Protein AF-A0A2D6MDV8-F1 (afdb_monomer)

Solvent-accessible surface area (backbone atoms only — not comparable to full-atom values): 19434 Å² total; per-residue (Å²): 140,80,87,76,93,72,83,82,51,53,69,57,52,50,50,51,57,55,53,58,72,61,57,83,44,66,48,80,44,82,42,87,79,93,47,72,44,77,45,72,38,53,73,42,86,41,51,67,72,60,49,53,49,45,47,60,52,35,69,48,93,86,49,66,69,85,74,43,58,71,48,32,34,30,33,32,78,76,48,76,44,80,37,76,89,66,57,70,76,90,80,75,76,64,68,62,60,38,33,35,42,31,35,64,53,65,44,69,83,71,55,74,65,34,48,34,36,30,73,75,55,64,23,34,30,30,33,68,49,64,90,45,75,39,33,34,34,30,35,77,56,75,55,70,62,54,57,51,30,42,35,37,33,74,77,62,69,33,59,36,40,26,13,84,65,78,13,58,38,74,41,59,81,50,31,49,37,59,54,71,66,41,38,29,38,35,31,33,41,38,38,39,39,21,72,44,72,66,64,45,48,60,53,48,65,71,52,54,81,66,47,77,63,51,36,74,44,77,45,81,58,102,59,76,45,72,32,44,34,29,69,77,48,78,48,78,47,78,46,81,48,65,80,91,80,63,74,46,60,46,34,37,37,39,38,35,33,40,31,50,44,62,48,71,61,76,68,46,80,43,62,70,84,70,72,52,81,52,78,60,79,80,78,86,76,91,81,83,91,74,97,82,74,92,72,91,70,87,74,79,50,58,39,52,42,44,52,48,57,87,79,65,56,99,87,56,89,73,46,82,50,81,52,81,63,80,86,126

Sequence (328 aa):
MLGTTFYNESIRKSLVAFGTLFNGITIKRAGSGTTIQSVGVPLAYAPRARFVQILQQSTAANVAEVQGGLPRMSFEWTGLTYDASRKLNTMQKTATTYKTLTFAIAPNLFSTGERITGAISTSTAYIVDQPSTTTIRVRDASGAFTDSETITGSTSNTTGSLASSGADTSDSSKVIYYWQRVPYNMDIALAVACDTTEDGLKIVEQILPYFTPEFTVSINDVQKHDIPIVLTDVSQEDQWEGASENERRLIIWTLNFQLKTYLYGPAKESVVVREAITQLYSKKIFSGLDDTQIAMETANIRTVQVPDPTTADADDSYTVTETQTDNI

pLDDT: mean 75.84, std 16.84, range [38.41, 95.88]

Structure (mmCIF, N/CA/C/O backbone):
data_AF-A0A2D6MDV8-F1
#
_entry.id   AF-A0A2D6MDV8-F1
#
loop_
_atom_site.group_PDB
_atom_site.id
_atom_site.type_symbol
_atom_site.label_atom_id
_atom_site.label_alt_id
_atom_site.label_comp_id
_atom_site.label_asym_id
_atom_site.label_entity_id
_atom_site.label_seq_id
_atom_site.pdbx_PDB_ins_code
_atom_site.Cartn_x
_atom_site.Cartn_y
_atom_site.Cartn_z
_atom_site.occupancy
_atom_site.B_iso_or_equiv
_atom_site.auth_seq_id
_atom_site.auth_comp_id
_atom_site.auth_asym_id
_atom_site.auth_atom_id
_atom_site.pdbx_PDB_model_num
ATOM 1 N N . MET A 1 1 ? 19.651 -17.749 -9.813 1.00 51.81 1 MET A N 1
ATOM 2 C CA . MET A 1 1 ? 18.236 -17.425 -10.138 1.00 51.81 1 MET A CA 1
ATOM 3 C C . MET A 1 1 ? 17.459 -16.985 -8.901 1.00 51.81 1 MET A C 1
ATOM 5 O O . MET A 1 1 ? 16.662 -16.070 -9.010 1.00 51.81 1 MET A O 1
ATOM 9 N N . LEU A 1 2 ? 17.761 -17.543 -7.728 1.00 49.16 2 LEU A N 1
ATOM 10 C CA . LEU A 1 2 ? 17.571 -16.912 -6.418 1.00 49.16 2 LEU A CA 1
ATOM 11 C C . LEU A 1 2 ? 18.983 -16.745 -5.829 1.00 49.16 2 LEU A C 1
ATOM 13 O O . LEU A 1 2 ? 19.793 -17.652 -6.022 1.00 49.16 2 LEU A O 1
ATOM 17 N N . GLY A 1 3 ? 19.336 -15.601 -5.234 1.00 51.84 3 GLY A N 1
ATOM 18 C CA . GLY A 1 3 ? 20.683 -15.433 -4.657 1.00 51.84 3 GLY A CA 1
ATOM 19 C C . GLY A 1 3 ? 21.204 -14.004 -4.504 1.00 51.84 3 GLY A C 1
ATOM 20 O O . GLY A 1 3 ? 22.125 -13.789 -3.729 1.00 51.84 3 GLY A O 1
ATOM 21 N N . THR A 1 4 ? 20.611 -13.018 -5.179 1.00 63.22 4 THR A N 1
ATOM 22 C CA . THR A 1 4 ? 20.881 -11.599 -4.902 1.00 63.22 4 THR A CA 1
ATOM 23 C C . THR A 1 4 ? 19.792 -11.063 -3.984 1.00 63.22 4 THR A C 1
ATOM 25 O O . THR A 1 4 ? 18.606 -11.199 -4.293 1.00 63.22 4 THR A O 1
ATOM 28 N N . THR A 1 5 ? 20.175 -10.475 -2.852 1.00 61.28 5 THR A N 1
ATOM 29 C CA . THR A 1 5 ? 19.240 -9.797 -1.952 1.00 61.28 5 THR A CA 1
ATOM 30 C C . THR A 1 5 ? 18.643 -8.590 -2.673 1.00 61.28 5 THR A C 1
ATOM 32 O O . THR A 1 5 ? 19.358 -7.733 -3.184 1.00 61.28 5 THR A O 1
ATOM 35 N N . PHE A 1 6 ? 17.317 -8.545 -2.758 1.00 65.31 6 PHE A N 1
ATOM 36 C CA . PHE A 1 6 ? 16.583 -7.461 -3.399 1.00 65.31 6 PHE A CA 1
ATOM 37 C C . PHE A 1 6 ? 15.450 -7.027 -2.476 1.00 65.31 6 PHE A C 1
ATOM 39 O O . PHE A 1 6 ? 14.613 -7.847 -2.096 1.00 65.31 6 PHE A O 1
ATOM 46 N N . TYR A 1 7 ? 15.454 -5.755 -2.079 1.00 74.25 7 TYR A N 1
ATOM 47 C CA . TYR A 1 7 ? 14.504 -5.199 -1.121 1.00 74.25 7 TYR A CA 1
ATOM 48 C C . TYR A 1 7 ? 14.101 -3.787 -1.546 1.00 74.25 7 TYR A C 1
ATOM 50 O O . TYR A 1 7 ? 14.792 -2.818 -1.256 1.00 74.25 7 TYR A O 1
ATOM 58 N N . ASN A 1 8 ? 12.964 -3.681 -2.234 1.00 74.56 8 ASN A N 1
ATOM 59 C CA . ASN A 1 8 ? 12.395 -2.397 -2.671 1.00 74.56 8 ASN A CA 1
ATOM 60 C C . ASN A 1 8 ? 11.379 -1.815 -1.688 1.00 74.56 8 ASN A C 1
ATOM 62 O O . ASN A 1 8 ? 10.750 -0.796 -1.970 1.00 74.56 8 ASN A O 1
ATOM 66 N N . GLU A 1 9 ? 11.165 -2.490 -0.558 1.00 83.56 9 GLU A N 1
ATOM 67 C CA . GLU A 1 9 ? 10.178 -2.091 0.443 1.00 83.56 9 GLU A CA 1
ATOM 68 C C . GLU A 1 9 ? 8.734 -2.012 -0.081 1.00 83.56 9 GLU A C 1
ATOM 70 O O . GLU A 1 9 ? 7.885 -1.470 0.612 1.00 83.56 9 GLU A O 1
ATOM 75 N N . SER A 1 10 ? 8.400 -2.584 -1.244 1.00 83.38 10 SER A N 1
ATOM 76 C CA . SER A 1 10 ? 7.070 -2.453 -1.873 1.00 83.38 10 SER A CA 1
ATOM 77 C C . SER A 1 10 ? 5.918 -2.845 -0.931 1.00 83.38 10 SER A C 1
ATOM 79 O O . SER A 1 10 ? 4.923 -2.126 -0.815 1.00 83.38 10 SER A O 1
ATOM 81 N N . ILE A 1 11 ? 6.088 -3.940 -0.176 1.00 87.25 11 ILE A N 1
ATOM 82 C CA . ILE A 1 11 ? 5.135 -4.383 0.859 1.00 87.25 11 ILE A CA 1
ATOM 83 C C . ILE A 1 11 ? 5.053 -3.360 1.998 1.00 87.25 11 ILE A C 1
ATOM 85 O O . ILE A 1 11 ? 3.965 -2.938 2.376 1.00 87.25 11 ILE A O 1
ATOM 89 N N . ARG A 1 12 ? 6.202 -2.911 2.516 1.00 88.62 12 ARG A N 1
ATOM 90 C CA . ARG A 1 12 ? 6.272 -1.917 3.598 1.00 88.62 12 ARG A CA 1
ATOM 91 C C . ARG A 1 12 ? 5.613 -0.601 3.183 1.00 88.62 12 ARG A C 1
ATOM 93 O O . ARG A 1 12 ? 4.830 -0.060 3.952 1.00 88.62 12 ARG A O 1
ATOM 100 N N . LYS A 1 13 ? 5.887 -0.106 1.975 1.00 89.69 13 LYS A N 1
ATOM 101 C CA . LYS A 1 13 ? 5.282 1.112 1.421 1.00 89.69 13 LYS A CA 1
ATOM 102 C C . LYS A 1 13 ? 3.766 0.969 1.296 1.00 89.69 13 LYS A C 1
ATOM 104 O O . LYS A 1 13 ? 3.055 1.888 1.685 1.00 89.69 13 LYS A O 1
ATOM 109 N N . SER A 1 14 ? 3.278 -0.190 0.843 1.00 89.88 14 SER A N 1
ATOM 110 C CA . SER A 1 14 ? 1.837 -0.493 0.784 1.00 89.88 14 SER A CA 1
ATOM 111 C C . SER A 1 14 ? 1.185 -0.456 2.172 1.00 89.88 14 SER A C 1
ATOM 113 O O . SER A 1 14 ? 0.142 0.167 2.341 1.00 89.88 14 SER A O 1
ATOM 115 N N . LEU A 1 15 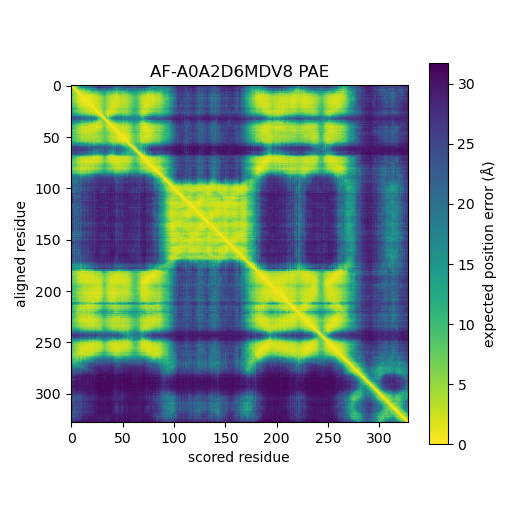? 1.834 -1.040 3.187 1.00 90.56 15 LEU A N 1
ATOM 116 C CA . LEU A 1 15 ? 1.355 -1.018 4.575 1.00 90.56 15 LEU A CA 1
ATOM 117 C C . LEU A 1 15 ? 1.359 0.386 5.186 1.00 90.56 15 LEU A C 1
ATOM 119 O O . LEU A 1 15 ? 0.419 0.756 5.884 1.00 90.56 15 LEU A O 1
ATOM 123 N N . VAL A 1 16 ? 2.403 1.176 4.927 1.00 90.69 16 VAL A N 1
ATOM 124 C CA . VAL A 1 16 ? 2.484 2.564 5.403 1.00 90.69 16 VAL A CA 1
ATOM 125 C C . VAL A 1 16 ? 1.397 3.410 4.747 1.00 90.69 16 VAL A C 1
ATOM 127 O O . VAL A 1 16 ? 0.689 4.121 5.453 1.00 90.69 16 VAL A O 1
ATOM 130 N N . ALA A 1 17 ? 1.213 3.291 3.429 1.00 90.19 17 ALA A N 1
ATOM 131 C CA . ALA A 1 17 ? 0.154 3.994 2.714 1.00 90.19 17 ALA A CA 1
ATOM 132 C C . ALA A 1 17 ? -1.233 3.629 3.261 1.00 90.19 17 ALA A C 1
ATOM 134 O O . ALA A 1 17 ? -2.017 4.525 3.559 1.00 90.19 17 ALA A O 1
ATOM 135 N N . PHE A 1 18 ? -1.503 2.340 3.496 1.00 92.50 18 PHE A N 1
ATOM 136 C CA . PHE A 1 18 ? -2.732 1.900 4.158 1.00 92.50 18 PHE A CA 1
ATOM 137 C C . PHE A 1 18 ? -2.897 2.545 5.540 1.00 92.50 18 PHE A C 1
ATOM 139 O O . PHE A 1 18 ? -3.921 3.164 5.810 1.00 92.50 18 PHE 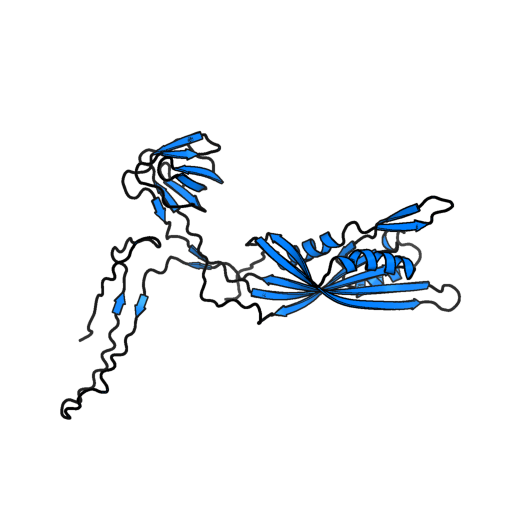A O 1
ATOM 146 N N . GLY A 1 19 ? -1.874 2.475 6.397 1.00 90.88 19 GLY A N 1
ATOM 147 C CA . GLY A 1 19 ? -1.925 3.044 7.744 1.00 90.88 19 GLY A CA 1
ATOM 148 C C . GLY A 1 19 ? -2.179 4.555 7.757 1.00 90.88 19 GLY A C 1
ATOM 149 O O . GLY A 1 19 ? -2.905 5.048 8.617 1.00 90.88 19 GLY A O 1
ATOM 150 N N . THR A 1 20 ? -1.647 5.300 6.782 1.00 90.50 20 THR A N 1
ATOM 151 C CA . THR A 1 20 ? -1.901 6.746 6.684 1.00 90.50 20 THR A CA 1
ATOM 152 C C . THR A 1 20 ? -3.361 7.099 6.403 1.00 90.50 20 THR A C 1
ATOM 154 O O . THR A 1 20 ? -3.781 8.178 6.806 1.00 90.50 20 THR A O 1
ATOM 157 N N . LEU A 1 21 ? -4.146 6.202 5.790 1.00 90.56 21 LEU A N 1
ATOM 158 C CA . LEU A 1 21 ? -5.570 6.443 5.516 1.00 90.56 21 LEU A CA 1
ATOM 159 C C . LEU A 1 21 ? -6.425 6.477 6.782 1.00 90.56 21 LEU A C 1
ATOM 161 O O . LEU A 1 21 ? -7.413 7.200 6.836 1.00 90.56 21 LEU A O 1
ATOM 165 N N . PHE A 1 22 ? -6.041 5.706 7.797 1.00 90.75 22 PHE A N 1
ATOM 166 C CA . PHE A 1 22 ? -6.781 5.596 9.057 1.00 90.75 22 PHE A CA 1
ATOM 167 C C . PHE A 1 22 ? -6.178 6.466 10.162 1.00 90.75 22 PHE A C 1
ATOM 169 O O . PHE A 1 22 ? -6.608 6.407 11.315 1.00 90.75 22 PHE A O 1
ATOM 176 N N . ASN A 1 23 ? -5.168 7.274 9.834 1.00 88.69 23 ASN A N 1
ATOM 177 C CA . ASN A 1 23 ? -4.595 8.214 10.779 1.00 88.69 23 ASN A CA 1
ATOM 178 C C . ASN A 1 23 ? -5.490 9.457 10.909 1.00 88.69 23 ASN A C 1
ATOM 180 O O . ASN A 1 23 ? -5.996 9.979 9.921 1.00 88.69 23 ASN A O 1
ATOM 184 N N . GLY A 1 24 ? -5.652 9.958 12.134 1.00 87.12 24 GLY A N 1
ATOM 185 C CA . GLY A 1 24 ? -6.429 11.170 12.405 1.00 87.12 24 GLY A CA 1
ATOM 186 C C . GLY A 1 24 ? -7.935 10.958 12.589 1.00 87.12 24 GLY A C 1
ATOM 187 O O . GLY A 1 24 ? -8.672 11.941 12.649 1.00 87.12 24 GLY A O 1
ATOM 188 N N . ILE A 1 25 ? -8.405 9.713 12.728 1.00 89.69 25 ILE A N 1
ATOM 189 C CA . ILE A 1 25 ? -9.796 9.443 13.114 1.00 89.69 25 ILE A CA 1
ATOM 190 C C . ILE A 1 25 ? -10.028 9.934 14.548 1.00 89.69 25 ILE A C 1
ATOM 192 O O . ILE A 1 25 ? -9.247 9.653 15.462 1.00 89.69 25 ILE A O 1
ATOM 196 N N . THR A 1 26 ? -11.118 10.674 14.748 1.00 91.38 26 THR A N 1
ATOM 197 C CA . THR A 1 26 ? -11.519 11.195 16.060 1.00 91.38 26 THR A CA 1
ATOM 198 C C . THR A 1 26 ? -12.978 10.857 16.338 1.00 91.38 26 THR A C 1
ATOM 200 O O . THR A 1 26 ? -13.814 10.838 15.434 1.00 91.38 26 THR A O 1
ATOM 203 N N . ILE A 1 27 ? -13.298 10.592 17.602 1.00 89.62 27 ILE A N 1
ATOM 204 C CA . ILE A 1 27 ? -14.672 10.415 18.068 1.00 89.62 27 ILE A CA 1
ATOM 205 C C . ILE A 1 27 ? -15.072 11.577 18.967 1.00 89.62 27 ILE A C 1
ATOM 207 O O . ILE A 1 27 ? -14.262 12.120 19.719 1.00 89.62 27 ILE A O 1
ATOM 211 N N . LYS A 1 28 ? -16.348 11.949 18.909 1.00 87.81 28 LYS A N 1
ATOM 212 C CA . LYS A 1 28 ? -16.933 12.959 19.789 1.00 87.81 28 LYS A CA 1
ATOM 213 C C . LYS A 1 28 ? -17.728 12.266 20.892 1.00 87.81 28 LYS A C 1
ATOM 215 O O . LYS A 1 28 ? -18.644 11.489 20.604 1.00 87.81 28 LYS A O 1
ATOM 220 N N . ARG A 1 29 ? -17.389 12.569 22.144 1.00 82.38 29 ARG A N 1
ATOM 221 C CA . ARG A 1 29 ? -18.132 12.153 23.339 1.00 82.38 29 ARG A CA 1
ATOM 222 C C . ARG A 1 29 ? -18.759 13.380 23.999 1.00 82.38 29 ARG A C 1
ATOM 224 O O . ARG A 1 29 ? -18.153 14.454 24.025 1.00 82.38 29 ARG A O 1
ATOM 231 N N . ALA A 1 30 ? -19.976 13.227 24.512 1.00 79.75 30 ALA A N 1
ATOM 232 C CA . ALA A 1 30 ? -20.581 14.250 25.355 1.00 79.75 30 ALA A CA 1
ATOM 233 C C . ALA A 1 30 ? -19.797 14.313 26.675 1.00 79.75 30 ALA A C 1
ATOM 235 O O . ALA A 1 30 ? -19.654 13.301 27.360 1.00 79.75 30 ALA A O 1
ATOM 236 N N . GLY A 1 31 ? -19.228 15.476 26.989 1.00 73.88 31 GLY A N 1
ATOM 237 C CA . GLY A 1 31 ? -18.576 15.731 28.269 1.00 73.88 31 GLY A CA 1
ATOM 238 C C . GLY A 1 31 ? -19.597 16.038 29.365 1.00 73.88 31 GLY A C 1
ATOM 239 O O . GLY A 1 31 ? -20.807 15.943 29.158 1.00 73.88 31 GLY A O 1
ATOM 240 N N . SER A 1 32 ? -19.123 16.451 30.543 1.00 66.12 32 SER A N 1
ATOM 241 C CA . SER A 1 32 ? -20.039 16.985 31.554 1.00 66.12 32 SER A CA 1
ATOM 242 C C . SER A 1 32 ? -20.557 18.364 31.094 1.00 66.12 32 SER A C 1
ATOM 244 O O . SER A 1 32 ? -19.782 19.260 30.753 1.00 66.12 32 SER A O 1
ATOM 246 N N . GLY A 1 33 ? -21.883 18.519 31.007 1.00 70.44 33 GLY A N 1
ATOM 247 C CA . GLY A 1 33 ? -22.537 19.737 30.505 1.00 70.44 33 GLY A CA 1
ATOM 248 C C . GLY A 1 33 ? -22.650 19.811 28.972 1.00 70.44 33 GLY A C 1
ATOM 249 O O . GLY A 1 33 ? -22.950 18.819 28.317 1.00 70.44 33 GLY A O 1
ATOM 250 N N . THR A 1 34 ? -22.444 21.001 28.391 1.00 64.75 34 THR A N 1
ATOM 251 C CA . THR A 1 34 ? -22.595 21.283 26.940 1.00 64.75 34 THR A CA 1
ATOM 252 C C . THR A 1 34 ? -21.303 21.073 26.132 1.00 64.75 34 THR A C 1
ATOM 254 O O . THR A 1 34 ? -21.257 21.348 24.933 1.00 64.75 34 THR A O 1
ATOM 257 N N . THR A 1 35 ? -20.218 20.635 26.772 1.00 69.94 35 THR A N 1
ATOM 258 C CA . THR A 1 35 ? -18.905 20.505 26.128 1.00 69.94 35 THR A CA 1
ATOM 259 C C . THR A 1 35 ? -18.802 19.176 25.386 1.00 69.94 35 THR A C 1
ATOM 261 O O . THR A 1 35 ? -19.021 18.114 25.963 1.00 69.94 35 THR A O 1
ATOM 264 N N . ILE A 1 36 ? -18.425 19.220 24.109 1.00 79.25 36 ILE A N 1
ATOM 265 C CA . ILE A 1 36 ? -18.138 18.027 23.304 1.00 79.25 36 ILE A CA 1
ATOM 266 C C . ILE A 1 36 ? -16.633 17.761 23.370 1.00 79.25 36 ILE A C 1
ATOM 268 O O . ILE A 1 36 ? -15.839 18.592 22.929 1.00 79.25 36 ILE A O 1
ATOM 272 N N . GLN A 1 37 ? -16.237 16.608 23.905 1.00 81.31 37 GLN A N 1
ATOM 273 C CA . GLN A 1 37 ? -14.842 16.181 23.942 1.00 81.31 37 GLN A CA 1
ATOM 274 C C . GLN A 1 37 ? -14.508 15.401 22.667 1.00 81.31 37 GLN A C 1
ATOM 276 O O . GLN A 1 37 ? -15.213 14.458 22.308 1.00 81.31 37 GLN A O 1
ATOM 281 N N . SER A 1 38 ? -13.422 15.785 21.993 1.00 85.25 38 SER A N 1
ATOM 282 C CA . SER A 1 38 ? -12.867 15.030 20.867 1.00 85.25 38 SER A CA 1
ATOM 283 C C . SER A 1 38 ? -11.767 14.098 21.370 1.00 85.25 38 SER A C 1
ATOM 285 O O . SER A 1 38 ? -10.825 14.552 22.021 1.00 85.25 38 SER A O 1
ATOM 287 N N . VAL A 1 39 ? -11.891 12.803 21.093 1.00 86.06 39 VAL A N 1
ATOM 288 C CA . VAL A 1 39 ? -10.918 11.768 21.459 1.00 86.06 39 VAL A CA 1
ATOM 289 C C . VAL A 1 39 ? -10.317 11.209 20.175 1.00 86.06 39 VAL A C 1
ATOM 291 O O . VAL A 1 39 ? -11.041 10.728 19.306 1.00 86.06 39 VAL A O 1
ATOM 294 N N . GLY A 1 40 ? -8.994 11.292 20.038 1.00 89.31 40 GLY A N 1
ATOM 295 C CA . GLY A 1 40 ? -8.280 10.686 18.915 1.00 89.31 40 GLY A CA 1
ATOM 296 C C . GLY A 1 40 ? -8.199 9.174 19.067 1.00 89.31 40 GLY A C 1
ATOM 297 O O . GLY A 1 40 ? -7.955 8.678 20.165 1.00 89.31 40 GLY A O 1
ATOM 298 N N . VAL A 1 41 ? -8.388 8.453 17.965 1.00 91.44 41 VAL A N 1
ATOM 299 C CA . VAL A 1 41 ? -8.281 6.996 17.928 1.00 91.44 41 VAL A CA 1
ATOM 300 C C . VAL A 1 41 ? -6.867 6.626 17.462 1.00 91.44 41 VAL A C 1
ATOM 302 O O . VAL A 1 41 ? -6.555 6.789 16.281 1.00 91.44 41 VAL A O 1
ATOM 305 N N . PRO A 1 42 ? -5.971 6.162 18.352 1.00 90.56 42 PRO A N 1
ATOM 306 C CA . PRO A 1 42 ? -4.620 5.783 17.966 1.00 90.56 42 PRO A CA 1
ATOM 307 C C . PRO A 1 42 ? -4.628 4.537 17.076 1.00 90.56 42 PRO A C 1
ATOM 309 O O . PRO A 1 42 ? -5.422 3.619 17.286 1.00 90.56 42 PRO A O 1
ATOM 312 N N . LEU A 1 43 ? -3.698 4.495 16.120 1.00 90.69 43 LEU A N 1
ATOM 313 C CA . LEU A 1 43 ? -3.497 3.389 15.186 1.00 90.69 43 LEU A CA 1
ATOM 314 C C . LEU A 1 43 ? -2.121 2.751 15.411 1.00 90.69 43 LEU A C 1
ATOM 316 O O . LEU A 1 43 ? -1.114 3.456 1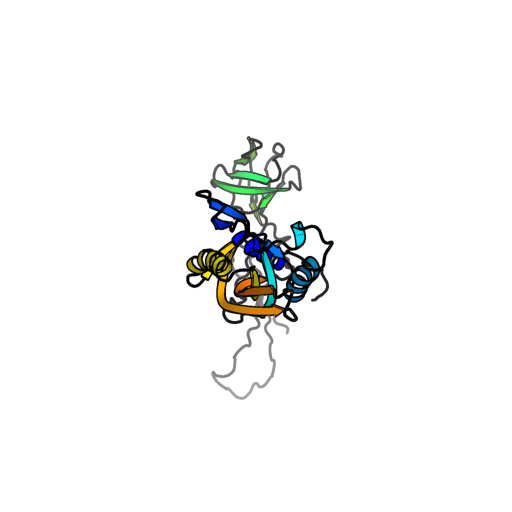5.482 1.00 90.69 43 LEU A O 1
ATOM 320 N N . ALA A 1 44 ? -2.066 1.421 15.479 1.00 89.62 44 ALA A N 1
ATOM 321 C CA . ALA A 1 44 ? -0.818 0.667 15.574 1.00 89.62 44 ALA A CA 1
ATOM 322 C C . ALA A 1 44 ? -0.739 -0.454 14.529 1.00 89.62 44 ALA A C 1
ATOM 324 O O . ALA A 1 44 ? -1.741 -1.075 14.188 1.00 89.62 44 ALA A O 1
ATOM 325 N N . TYR A 1 45 ? 0.469 -0.766 14.066 1.00 92.69 45 TYR A N 1
ATOM 326 C CA . TYR A 1 45 ? 0.715 -1.995 13.313 1.00 92.69 45 TYR A CA 1
ATOM 327 C C . TYR A 1 45 ? 1.050 -3.120 14.295 1.00 92.69 45 TYR A C 1
ATOM 329 O O . TYR A 1 45 ? 2.133 -3.127 14.888 1.00 92.69 45 TYR A O 1
ATOM 337 N N . ALA A 1 46 ? 0.112 -4.036 14.517 1.00 89.81 46 ALA A N 1
ATOM 338 C CA . ALA A 1 46 ? 0.278 -5.145 15.449 1.00 89.81 46 ALA A CA 1
ATOM 339 C C . ALA A 1 46 ? -0.665 -6.298 15.084 1.00 89.81 46 ALA A C 1
ATOM 341 O O . ALA A 1 46 ? -1.802 -6.030 14.699 1.00 89.81 46 ALA A O 1
ATOM 342 N N . PRO A 1 47 ? -0.239 -7.561 15.268 1.00 90.25 47 PRO A N 1
ATOM 343 C CA . PRO A 1 47 ? -1.129 -8.694 15.068 1.00 90.25 47 PRO A CA 1
ATOM 344 C C . PRO A 1 47 ? -2.338 -8.655 15.997 1.00 90.25 47 PRO A C 1
ATOM 346 O O . PRO A 1 47 ? -2.178 -8.302 17.172 1.00 90.25 47 PRO A O 1
ATOM 349 N N . ARG A 1 48 ? -3.515 -9.096 15.532 1.00 87.12 48 ARG A N 1
ATOM 350 C CA . ARG A 1 48 ? -4.762 -9.077 16.319 1.00 87.12 48 ARG A CA 1
ATOM 351 C C . ARG A 1 48 ? -4.596 -9.776 17.664 1.00 87.12 48 ARG A C 1
ATOM 353 O O . ARG A 1 48 ? -4.975 -9.226 18.691 1.00 87.12 48 ARG A O 1
ATOM 360 N N . ALA A 1 49 ? -3.986 -10.961 17.684 1.00 87.44 49 ALA A N 1
ATOM 361 C CA . ALA A 1 49 ? -3.792 -11.724 18.919 1.00 87.44 49 ALA A CA 1
ATOM 362 C C . ALA A 1 49 ? -2.960 -10.947 19.956 1.00 87.44 49 ALA A C 1
ATOM 364 O O . ALA A 1 49 ? -3.315 -10.882 21.131 1.00 87.44 49 ALA A O 1
ATOM 365 N N . ARG A 1 50 ? -1.884 -10.290 19.505 1.00 86.62 50 ARG A N 1
ATOM 366 C CA . ARG A 1 50 ? -1.047 -9.446 20.366 1.00 86.62 50 ARG A CA 1
ATOM 367 C C . ARG A 1 50 ? -1.792 -8.188 20.805 1.00 86.62 50 ARG A C 1
ATOM 369 O O . ARG A 1 50 ? -1.630 -7.751 21.938 1.00 86.62 50 ARG A O 1
ATOM 376 N N . PHE A 1 51 ? -2.587 -7.602 19.917 1.00 85.31 51 PHE A N 1
ATOM 377 C CA . PHE A 1 51 ? -3.403 -6.433 20.214 1.00 85.31 51 PHE A CA 1
ATOM 378 C C . PHE A 1 51 ? -4.419 -6.719 21.327 1.00 85.31 51 PHE A C 1
ATOM 380 O O . PHE A 1 51 ? -4.444 -5.992 22.316 1.00 85.31 51 PHE A O 1
ATOM 387 N N . VAL A 1 52 ? -5.170 -7.819 21.223 1.00 83.81 52 VAL A N 1
ATOM 388 C CA . VAL A 1 52 ? -6.130 -8.253 22.253 1.00 83.81 52 VAL A CA 1
ATOM 389 C C . VAL A 1 52 ? -5.426 -8.556 23.573 1.00 83.81 52 VAL A C 1
ATOM 391 O O . VAL A 1 52 ? -5.869 -8.090 24.619 1.00 83.81 52 VAL A O 1
ATOM 394 N N . GLN A 1 53 ? -4.279 -9.239 23.533 1.00 83.12 53 GLN A N 1
ATOM 395 C CA . GLN A 1 53 ? -3.498 -9.519 24.738 1.00 83.12 53 GLN A CA 1
ATOM 396 C C . GLN A 1 53 ? -3.035 -8.237 25.448 1.00 83.12 53 GLN A C 1
ATOM 398 O O . GLN A 1 53 ? -3.065 -8.172 26.674 1.00 83.12 53 GLN A O 1
ATOM 403 N N . ILE A 1 54 ? -2.624 -7.204 24.701 1.00 79.44 54 ILE A N 1
ATOM 404 C CA . ILE A 1 54 ? -2.244 -5.906 25.282 1.00 79.44 54 ILE A CA 1
ATOM 405 C C . ILE A 1 54 ? -3.451 -5.247 25.959 1.00 79.44 54 ILE A C 1
ATOM 407 O O . ILE A 1 54 ? -3.302 -4.711 27.056 1.00 79.44 54 ILE A O 1
ATOM 411 N N . LEU A 1 55 ? -4.637 -5.308 25.348 1.00 79.19 55 LEU A N 1
ATOM 412 C CA . LEU A 1 55 ? -5.866 -4.763 25.935 1.00 79.19 55 LEU A CA 1
ATOM 413 C C . LEU A 1 55 ? -6.235 -5.496 27.234 1.00 79.19 55 LEU A C 1
ATOM 415 O O . LEU A 1 55 ? -6.438 -4.856 28.267 1.00 79.19 55 LEU A O 1
ATOM 419 N N . GLN A 1 56 ? -6.191 -6.828 27.222 1.00 75.81 56 GLN A N 1
ATOM 420 C CA . GLN A 1 56 ? -6.418 -7.663 28.406 1.00 75.81 56 GLN A CA 1
ATOM 421 C C . GLN A 1 56 ? -5.392 -7.385 29.517 1.00 75.81 56 GLN A C 1
ATOM 423 O O . GLN A 1 56 ? -5.757 -7.174 30.671 1.00 75.81 56 GLN A O 1
ATOM 428 N N . GLN A 1 57 ? -4.100 -7.296 29.183 1.00 71.25 57 GLN A N 1
ATOM 429 C CA . GLN A 1 57 ? -3.039 -7.069 30.168 1.00 71.25 57 GLN A CA 1
ATOM 430 C C . GLN A 1 57 ? -3.048 -5.646 30.738 1.00 71.25 57 GLN A C 1
ATOM 432 O O . GLN A 1 57 ? -2.781 -5.465 31.923 1.00 71.25 57 GLN A O 1
ATOM 437 N N . SER A 1 58 ? -3.379 -4.634 29.930 1.00 61.41 58 SER A N 1
ATOM 438 C CA . SER A 1 58 ? -3.502 -3.243 30.397 1.00 61.41 58 SER A CA 1
ATOM 439 C C . SER A 1 58 ? -4.638 -3.040 31.404 1.00 61.41 58 SER A C 1
ATOM 441 O O . SER A 1 58 ? -4.648 -2.060 32.145 1.00 61.41 58 SER A O 1
ATOM 443 N N . THR A 1 59 ? -5.562 -3.998 31.465 1.00 57.19 59 THR A N 1
ATOM 444 C CA . THR A 1 59 ? -6.675 -4.023 32.414 1.00 57.19 59 THR A CA 1
ATOM 445 C C . THR A 1 59 ? -6.244 -4.569 33.786 1.00 57.19 59 THR A C 1
ATOM 447 O O . THR A 1 59 ? -6.899 -4.297 34.793 1.00 57.19 59 THR A O 1
ATOM 450 N N . ALA A 1 60 ? -5.109 -5.278 33.867 1.00 57.25 60 ALA A N 1
ATOM 451 C CA . ALA A 1 60 ? -4.527 -5.747 35.120 1.00 57.25 60 ALA A CA 1
ATOM 452 C C . ALA A 1 60 ? -3.686 -4.630 35.768 1.00 57.25 60 ALA A C 1
ATOM 454 O O . ALA A 1 60 ? -2.691 -4.165 35.215 1.00 57.25 60 ALA A O 1
ATOM 455 N N . ALA A 1 61 ? -4.120 -4.183 36.948 1.00 55.44 61 ALA A N 1
ATOM 456 C CA . ALA A 1 61 ? -3.574 -3.063 37.713 1.00 55.44 61 ALA A CA 1
ATOM 457 C C . ALA A 1 61 ? -2.026 -2.961 37.697 1.00 55.44 61 ALA A C 1
ATOM 459 O O . ALA A 1 61 ? -1.359 -3.815 38.280 1.00 55.44 61 ALA A O 1
ATOM 460 N N . ASN A 1 62 ? -1.499 -1.879 37.088 1.00 53.06 62 ASN A N 1
ATOM 461 C CA . ASN A 1 62 ? -0.112 -1.334 37.089 1.00 53.06 62 ASN A CA 1
ATOM 462 C C . ASN A 1 62 ? 0.568 -1.109 35.722 1.00 53.06 62 ASN A C 1
ATOM 464 O O . ASN A 1 62 ? 1.762 -0.809 35.681 1.00 53.06 62 ASN A O 1
ATOM 468 N N . VAL A 1 63 ? -0.147 -1.154 34.598 1.00 50.38 63 VAL A N 1
ATOM 469 C CA . VAL A 1 63 ? 0.395 -0.642 33.325 1.00 50.38 63 VAL A CA 1
ATOM 470 C C . VAL A 1 63 ? -0.131 0.775 33.101 1.00 50.38 63 VAL A C 1
ATOM 472 O O . VAL A 1 63 ? -1.324 1.012 33.251 1.00 50.38 63 VAL A O 1
ATOM 475 N N . ALA A 1 64 ? 0.757 1.727 32.791 1.00 51.06 64 ALA A N 1
ATOM 476 C CA . ALA A 1 64 ? 0.409 3.131 32.562 1.00 51.06 64 ALA A CA 1
ATOM 477 C C . ALA A 1 64 ? -0.844 3.264 31.668 1.00 51.06 64 ALA A C 1
ATOM 479 O O . ALA A 1 64 ? -0.863 2.699 30.571 1.00 51.06 64 ALA A O 1
ATOM 480 N N . GLU A 1 65 ? -1.848 4.036 32.115 1.00 52.62 65 GLU A N 1
ATOM 481 C CA . GLU A 1 65 ? -3.165 4.251 31.463 1.00 52.62 65 GLU A CA 1
ATOM 482 C C . GLU A 1 65 ? -3.081 4.546 29.951 1.00 52.62 65 GLU A C 1
ATOM 484 O O . GLU A 1 65 ? -4.012 4.288 29.192 1.00 52.62 65 GLU A O 1
ATOM 489 N N . VAL A 1 66 ? -1.929 5.026 29.480 1.00 53.47 66 VAL A N 1
ATOM 490 C CA . VAL A 1 66 ? -1.629 5.334 28.076 1.00 53.47 66 VAL A CA 1
ATOM 491 C C . VAL A 1 66 ? -1.661 4.094 27.158 1.00 53.47 66 VAL A C 1
ATOM 493 O O . VAL A 1 66 ? -1.952 4.218 25.966 1.00 53.47 66 VAL A O 1
ATOM 496 N N . GLN A 1 67 ? -1.378 2.883 27.661 1.00 47.69 67 GLN A N 1
ATOM 497 C CA . GLN A 1 67 ? -1.326 1.671 26.823 1.00 47.69 67 GLN A CA 1
ATOM 498 C C . GLN A 1 67 ? -2.665 0.928 26.685 1.00 47.69 67 GLN A C 1
ATOM 500 O O . GLN A 1 67 ? -2.823 0.233 25.678 1.00 47.69 67 GLN A O 1
ATOM 505 N N . GLY A 1 68 ? -3.614 1.134 27.608 1.00 58.62 68 GLY A N 1
ATOM 506 C CA . GLY A 1 68 ? -4.930 0.472 27.643 1.00 58.62 68 GLY A CA 1
ATOM 507 C C . GLY A 1 68 ? -6.135 1.330 27.246 1.00 58.62 68 GLY A C 1
ATOM 508 O O . GLY A 1 68 ? -7.261 0.847 27.282 1.00 58.62 68 GLY A O 1
ATOM 509 N N . GLY A 1 69 ? -5.927 2.598 26.879 1.00 74.50 69 GLY A N 1
ATOM 510 C CA . GLY A 1 69 ? -7.023 3.502 26.525 1.00 74.50 69 GLY A CA 1
ATOM 511 C C . GLY A 1 69 ? -7.781 3.077 25.260 1.00 74.50 69 GLY A C 1
ATOM 512 O O . GLY A 1 69 ? -7.172 2.872 24.205 1.00 74.50 69 GLY A O 1
ATOM 513 N N . LEU A 1 70 ? -9.109 3.002 25.372 1.00 85.31 70 LEU A N 1
ATOM 514 C CA . LEU A 1 70 ? -10.055 2.760 24.283 1.00 85.31 70 LEU A CA 1
ATOM 515 C C . LEU A 1 70 ? -10.802 4.065 23.921 1.00 85.31 70 LEU A C 1
ATOM 517 O O . LEU A 1 70 ? -11.088 4.884 24.803 1.00 85.31 70 LEU A O 1
ATOM 521 N N . PRO A 1 71 ? -11.154 4.293 22.644 1.00 89.94 71 PRO A N 1
ATOM 522 C CA . PRO A 1 71 ? -11.009 3.391 21.499 1.00 89.94 71 PRO A CA 1
ATOM 523 C C . PRO A 1 71 ? -9.580 3.345 20.940 1.00 89.94 71 PRO A C 1
ATOM 525 O O . PRO A 1 71 ? -8.834 4.317 21.034 1.00 89.94 71 PRO A O 1
ATOM 528 N N . ARG A 1 72 ? -9.212 2.235 20.294 1.00 89.94 72 ARG A N 1
ATOM 529 C CA . ARG A 1 72 ? -7.926 2.083 19.590 1.00 89.94 72 ARG A CA 1
ATOM 530 C C . ARG A 1 72 ? -8.089 1.211 18.353 1.00 89.94 72 ARG A C 1
ATOM 532 O O . ARG A 1 72 ? -8.894 0.286 18.346 1.00 89.94 72 ARG A O 1
ATOM 539 N N . MET A 1 73 ? -7.271 1.464 17.338 1.00 92.62 73 MET A N 1
ATOM 540 C CA . MET A 1 73 ? -7.182 0.638 16.142 1.00 92.62 73 MET A CA 1
ATOM 541 C C . MET A 1 73 ? -5.829 -0.060 16.033 1.00 92.62 73 MET A C 1
ATOM 543 O O . MET A 1 73 ? -4.782 0.489 16.389 1.00 92.62 73 MET A O 1
ATOM 547 N N . SER A 1 74 ? -5.844 -1.264 15.480 1.00 93.31 74 SER A N 1
ATOM 548 C CA . SER A 1 74 ? -4.649 -1.947 15.006 1.00 93.31 74 SER A CA 1
ATOM 549 C C . SER A 1 74 ? -4.888 -2.551 13.636 1.00 93.31 74 SER A C 1
ATOM 551 O O . SER A 1 74 ? -6.022 -2.865 13.293 1.00 93.31 74 SER A O 1
ATOM 553 N N . PHE A 1 75 ? -3.838 -2.707 12.842 1.00 95.38 75 PHE A N 1
ATOM 554 C CA . PHE A 1 75 ? -3.934 -3.431 11.583 1.00 95.38 75 PHE A CA 1
ATOM 555 C C . PHE A 1 75 ? -2.760 -4.381 11.397 1.00 95.38 75 PHE A C 1
ATOM 557 O O . PHE A 1 75 ? -1.645 -4.127 11.865 1.00 95.38 75 PHE A O 1
ATOM 564 N N . GLU A 1 76 ? -3.024 -5.458 10.671 1.00 93.44 76 GLU A N 1
ATOM 565 C CA . GLU A 1 76 ? -2.031 -6.433 10.247 1.00 93.44 76 GLU A CA 1
ATOM 566 C C . GLU A 1 76 ? -2.317 -6.898 8.822 1.00 93.44 76 GLU A C 1
ATOM 568 O O . GLU A 1 76 ? -3.463 -6.914 8.375 1.00 93.44 76 GLU A O 1
ATOM 573 N N . TRP A 1 77 ? -1.273 -7.307 8.109 1.00 93.25 77 TRP A N 1
ATOM 574 C CA . TRP A 1 77 ? -1.463 -8.112 6.909 1.00 93.25 77 TRP A CA 1
ATOM 575 C C . TRP A 1 77 ? -1.779 -9.558 7.307 1.00 93.25 77 TRP A C 1
ATOM 577 O O . TRP A 1 77 ? -1.188 -10.090 8.246 1.00 93.25 77 TRP A O 1
ATOM 587 N N . THR A 1 78 ? -2.703 -10.189 6.595 1.00 92.56 78 THR A N 1
ATOM 588 C CA . THR A 1 78 ? -3.158 -11.558 6.872 1.00 92.56 78 THR A CA 1
ATOM 589 C C . THR A 1 78 ? -2.696 -12.535 5.799 1.00 92.56 78 THR A C 1
ATOM 591 O O . THR A 1 78 ? -2.388 -13.687 6.102 1.00 92.56 78 THR A O 1
ATOM 594 N N . GLY A 1 79 ? -2.602 -12.078 4.550 1.00 92.88 79 GLY A N 1
ATOM 595 C CA . GLY A 1 79 ? -2.275 -12.932 3.419 1.00 92.88 79 GLY A CA 1
ATOM 596 C C . GLY A 1 79 ? -1.732 -12.168 2.220 1.00 92.88 79 GLY A C 1
ATOM 597 O O . GLY A 1 79 ? -1.878 -10.952 2.090 1.00 92.88 79 GLY A O 1
ATOM 598 N N . LEU A 1 80 ? -1.076 -12.912 1.332 1.00 93.19 80 LEU A N 1
ATOM 599 C CA . LEU A 1 80 ? -0.641 -12.425 0.031 1.00 93.19 80 LEU A CA 1
ATOM 600 C C . LEU A 1 80 ? -0.872 -13.524 -1.002 1.00 93.19 80 LEU A C 1
ATOM 602 O O . LEU A 1 80 ? -0.278 -14.600 -0.920 1.00 93.19 80 LEU A O 1
ATOM 606 N N . THR A 1 81 ? -1.727 -13.248 -1.977 1.00 94.50 81 THR A N 1
ATOM 607 C CA . THR A 1 81 ? -2.121 -14.204 -3.014 1.00 94.50 81 THR A CA 1
ATOM 608 C C . THR A 1 81 ? -1.769 -13.670 -4.395 1.00 94.50 81 THR A C 1
ATOM 610 O O . THR A 1 81 ? -1.826 -12.470 -4.655 1.00 94.50 81 THR A O 1
ATOM 613 N N . TYR A 1 82 ? -1.329 -14.554 -5.289 1.00 92.50 82 TYR A N 1
ATOM 614 C CA . TYR A 1 82 ? -1.007 -14.170 -6.662 1.00 92.50 82 TYR A CA 1
ATOM 615 C C . TYR A 1 82 ? -2.290 -13.947 -7.467 1.00 92.50 82 TYR A C 1
ATOM 617 O O . TYR A 1 82 ? -3.183 -14.794 -7.447 1.00 92.50 82 TYR A O 1
ATOM 625 N N . ASP A 1 83 ? -2.360 -12.845 -8.215 1.00 90.25 83 ASP A N 1
ATOM 626 C CA . ASP A 1 83 ? -3.527 -12.515 -9.034 1.00 90.25 83 ASP A CA 1
ATOM 627 C C . ASP A 1 83 ? -3.240 -12.730 -10.525 1.00 90.25 83 ASP A C 1
ATOM 629 O O . ASP A 1 83 ? -2.702 -11.866 -11.221 1.00 90.25 83 ASP A O 1
ATOM 633 N N . ALA A 1 84 ? -3.635 -13.894 -11.040 1.00 85.94 84 ALA A N 1
ATOM 634 C CA . ALA A 1 84 ? -3.426 -14.248 -12.442 1.00 85.94 84 ALA A CA 1
ATOM 635 C C . ALA A 1 84 ? -4.234 -13.379 -13.426 1.00 85.94 84 ALA A C 1
ATOM 637 O O . ALA A 1 84 ? -3.852 -13.282 -14.592 1.00 85.94 84 ALA A O 1
ATOM 638 N N . SER A 1 85 ? -5.319 -12.732 -12.983 1.00 86.56 85 SER A N 1
ATOM 639 C CA . SER A 1 85 ? -6.205 -11.952 -13.860 1.00 86.56 85 SER A CA 1
ATOM 640 C C . SER A 1 85 ? -5.572 -10.638 -14.331 1.00 86.56 85 SER A C 1
ATOM 642 O O . SER A 1 85 ? -5.851 -10.171 -15.432 1.00 86.56 85 SER A O 1
ATOM 644 N N . ARG A 1 86 ? -4.664 -10.069 -13.527 1.00 83.75 86 ARG A N 1
ATOM 645 C CA . ARG A 1 86 ? -3.942 -8.818 -13.819 1.00 83.75 86 ARG A CA 1
ATOM 646 C C . ARG A 1 86 ? -2.570 -9.049 -14.452 1.00 83.75 86 ARG A C 1
ATOM 648 O O . ARG A 1 86 ? -1.758 -8.125 -14.538 1.00 83.75 86 ARG A O 1
ATOM 655 N N . LYS A 1 87 ? -2.269 -10.283 -14.867 1.00 78.38 87 LYS A N 1
ATOM 656 C CA . LYS A 1 87 ? -0.990 -10.610 -15.495 1.00 78.38 87 LYS A CA 1
ATOM 657 C C . LYS A 1 87 ? -0.928 -9.990 -16.893 1.00 78.38 87 LYS A C 1
ATOM 659 O O . LYS A 1 87 ? -1.612 -10.426 -17.813 1.00 78.38 87 LYS A O 1
ATOM 664 N N . LEU A 1 88 ? -0.058 -8.999 -17.055 1.00 65.88 88 LEU A N 1
ATOM 665 C CA . LEU A 1 88 ? 0.278 -8.430 -18.359 1.00 65.88 88 LEU A CA 1
ATOM 666 C C . LEU A 1 88 ? 1.079 -9.440 -19.197 1.00 65.88 88 LEU A C 1
ATOM 668 O O . LEU A 1 88 ? 1.826 -10.265 -18.667 1.00 65.88 88 LEU A O 1
ATOM 672 N N . ASN A 1 89 ? 0.920 -9.379 -20.521 1.00 60.75 89 ASN A N 1
ATOM 673 C CA . ASN A 1 89 ? 1.687 -10.219 -21.436 1.00 60.75 89 ASN A CA 1
ATOM 674 C C . ASN A 1 89 ? 3.174 -9.810 -21.409 1.00 60.75 89 ASN A C 1
ATOM 676 O O . ASN A 1 89 ? 3.510 -8.631 -21.536 1.00 60.75 89 ASN A O 1
ATOM 680 N N . THR A 1 90 ? 4.071 -10.791 -21.295 1.00 59.16 90 THR A N 1
ATOM 681 C CA . THR A 1 90 ? 5.532 -10.653 -21.132 1.00 59.16 90 THR A CA 1
ATOM 682 C C . THR A 1 90 ? 6.296 -10.089 -22.329 1.00 59.16 90 THR A C 1
ATOM 684 O O . THR A 1 90 ? 7.524 -10.130 -22.350 1.00 59.16 90 THR A O 1
ATOM 687 N N . MET A 1 91 ? 5.596 -9.545 -23.325 1.00 55.47 91 MET A N 1
ATOM 688 C CA . MET A 1 91 ? 6.196 -9.056 -24.569 1.00 55.47 91 MET A CA 1
ATOM 689 C C . MET A 1 91 ? 6.652 -7.593 -24.523 1.00 55.47 91 MET A C 1
ATOM 691 O O . MET A 1 91 ? 7.485 -7.207 -25.337 1.00 55.47 91 MET A O 1
ATOM 695 N N . GLN A 1 92 ? 6.168 -6.778 -23.580 1.00 48.44 92 GLN A N 1
ATOM 696 C CA . GLN A 1 92 ? 6.600 -5.380 -23.460 1.00 48.44 92 GLN A CA 1
ATOM 697 C C . GLN A 1 92 ? 7.711 -5.243 -22.415 1.00 48.44 92 GLN A C 1
ATOM 699 O O . GLN A 1 92 ? 7.468 -5.360 -21.212 1.00 48.44 92 GLN A O 1
ATOM 704 N N . LYS A 1 93 ? 8.938 -5.016 -22.893 1.00 51.75 93 LYS A N 1
ATOM 705 C CA . LYS A 1 93 ? 10.104 -4.632 -22.091 1.00 51.75 93 LYS A CA 1
ATOM 706 C C . LYS A 1 93 ? 10.262 -3.114 -22.188 1.00 51.75 93 LYS A C 1
ATOM 708 O O . LYS A 1 93 ? 10.472 -2.605 -23.281 1.00 51.75 93 LYS A O 1
ATOM 713 N N . THR A 1 94 ? 10.166 -2.398 -21.072 1.00 52.16 94 THR A N 1
ATOM 714 C CA . THR A 1 94 ? 10.541 -0.977 -21.019 1.00 52.16 94 THR A CA 1
ATOM 715 C C . THR A 1 94 ? 12.036 -0.899 -2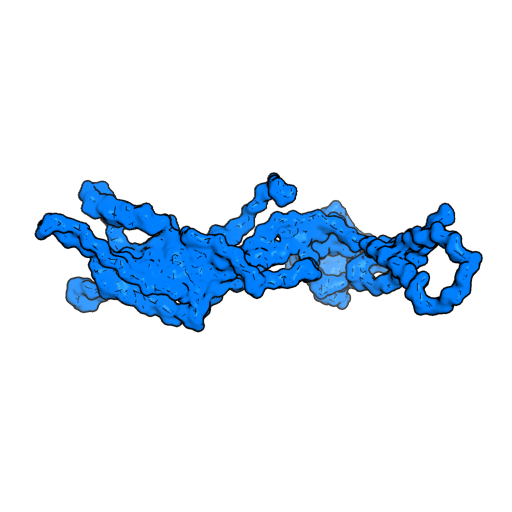0.728 1.00 52.16 94 THR A C 1
ATOM 717 O O . THR A 1 94 ? 12.486 -1.391 -19.693 1.00 52.16 94 THR A O 1
ATOM 720 N N . ALA A 1 95 ? 12.796 -0.333 -21.661 1.00 53.16 95 ALA A N 1
ATOM 721 C CA . ALA A 1 95 ? 14.224 -0.080 -21.543 1.00 53.16 95 ALA A CA 1
ATOM 722 C C . ALA A 1 95 ? 14.434 1.433 -21.444 1.00 53.16 95 ALA A C 1
ATOM 724 O O . ALA A 1 95 ? 13.949 2.174 -22.294 1.00 53.16 95 ALA A O 1
ATOM 725 N N . THR A 1 96 ? 15.136 1.887 -20.409 1.00 55.75 96 THR A N 1
ATOM 726 C CA . THR A 1 96 ? 15.655 3.257 -20.358 1.00 55.75 96 THR A CA 1
ATOM 727 C C . THR A 1 96 ? 17.126 3.186 -20.736 1.00 55.75 96 THR A C 1
ATOM 729 O O . THR A 1 96 ? 17.917 2.577 -20.013 1.00 55.75 96 THR A O 1
ATOM 732 N N . THR A 1 97 ? 17.476 3.765 -21.881 1.00 62.75 97 THR A N 1
ATOM 733 C CA . THR A 1 97 ? 18.854 3.828 -22.380 1.00 62.75 97 THR A CA 1
ATOM 734 C C . THR A 1 97 ? 19.445 5.188 -22.014 1.00 62.75 97 THR A C 1
ATOM 736 O O . THR A 1 97 ? 18.782 6.216 -22.154 1.00 62.75 97 THR A O 1
ATOM 739 N N . TYR A 1 98 ? 20.678 5.205 -21.509 1.00 76.44 98 TYR A N 1
ATOM 740 C CA . TYR A 1 98 ? 21.423 6.451 -21.321 1.00 76.44 98 TYR A CA 1
ATOM 741 C C . TYR A 1 98 ? 21.915 6.958 -22.677 1.00 76.44 98 TYR A C 1
ATOM 743 O O . TYR A 1 98 ? 22.269 6.159 -23.537 1.00 76.44 98 TYR A O 1
ATOM 751 N N . LYS A 1 99 ? 21.982 8.274 -22.868 1.00 79.38 99 LYS A N 1
ATOM 752 C CA . LYS A 1 99 ? 22.611 8.885 -24.046 1.00 79.38 99 LYS A CA 1
ATOM 753 C C . LYS A 1 99 ? 23.919 9.549 -23.643 1.00 79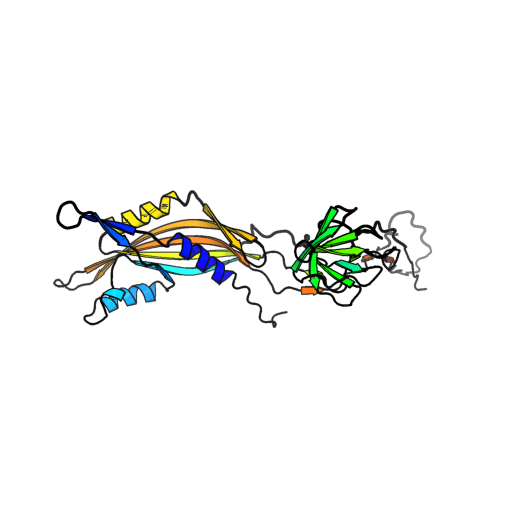.38 99 LYS A C 1
ATOM 755 O O . LYS A 1 99 ? 24.006 10.132 -22.565 1.00 79.38 99 LYS A O 1
ATOM 760 N N . THR A 1 100 ? 24.937 9.452 -24.483 1.00 85.38 100 THR A N 1
ATOM 761 C CA . THR A 1 100 ? 26.216 10.144 -24.319 1.00 85.38 100 THR A CA 1
ATOM 762 C C . THR A 1 100 ? 26.269 11.295 -25.306 1.00 85.38 100 THR A C 1
ATOM 764 O O . THR A 1 100 ? 26.238 11.075 -26.518 1.00 85.38 100 THR A O 1
ATOM 767 N N . LEU A 1 101 ? 26.373 12.513 -24.775 1.00 86.56 101 LEU A N 1
ATOM 768 C CA . LEU A 1 101 ? 26.592 13.713 -25.566 1.00 86.56 101 LEU A CA 1
ATOM 769 C C . LEU A 1 101 ? 28.079 14.051 -25.592 1.00 86.56 101 LEU A C 1
ATOM 771 O O . LEU A 1 101 ? 28.711 14.172 -24.538 1.00 86.56 101 LEU A O 1
ATOM 775 N N . THR A 1 102 ? 28.621 14.223 -26.792 1.00 88.88 102 THR A N 1
ATOM 776 C CA . THR A 1 102 ? 30.023 14.585 -27.018 1.00 88.88 102 THR A CA 1
ATOM 777 C C . THR A 1 102 ? 30.116 16.024 -27.513 1.00 88.88 102 THR A C 1
ATOM 779 O O . THR A 1 102 ? 29.512 16.390 -28.520 1.00 88.88 102 THR A O 1
ATOM 782 N N . PHE A 1 103 ? 30.892 16.847 -26.813 1.00 88.56 103 PHE A N 1
ATOM 783 C CA . PHE A 1 103 ? 31.136 18.247 -27.146 1.00 88.56 103 PHE A CA 1
ATOM 784 C C . PHE A 1 103 ? 32.333 18.407 -28.087 1.00 88.56 103 PHE A C 1
ATOM 786 O O . PHE A 1 103 ? 33.325 17.687 -27.976 1.00 88.56 103 PHE A O 1
ATOM 793 N N . ALA A 1 104 ? 32.264 19.397 -28.982 1.00 86.81 104 ALA A N 1
ATOM 794 C CA . ALA A 1 104 ? 33.356 19.736 -29.898 1.00 86.81 104 ALA A CA 1
ATOM 795 C C . ALA A 1 104 ? 34.587 20.290 -29.158 1.00 86.81 104 ALA A C 1
ATOM 797 O O . ALA A 1 104 ? 35.728 20.055 -29.552 1.00 86.81 104 ALA A O 1
ATOM 798 N N . ILE A 1 105 ? 34.345 21.042 -28.081 1.00 85.12 105 ILE A N 1
ATOM 799 C CA . ILE A 1 105 ? 35.351 21.643 -27.201 1.00 85.12 105 ILE A CA 1
ATOM 800 C C . ILE A 1 105 ? 34.872 21.433 -25.766 1.00 85.12 105 ILE A C 1
ATOM 802 O O . ILE A 1 105 ? 33.672 21.516 -25.515 1.00 85.12 105 ILE A O 1
ATOM 806 N N . ALA A 1 106 ? 35.796 21.171 -24.836 1.00 85.25 106 ALA A N 1
ATOM 807 C CA . ALA A 1 106 ? 35.475 21.007 -23.421 1.00 85.25 106 ALA A CA 1
ATOM 808 C C . ALA A 1 106 ? 34.722 22.247 -22.887 1.00 85.25 106 ALA A C 1
ATOM 810 O O . ALA A 1 106 ? 35.305 23.337 -22.863 1.00 85.25 106 ALA A O 1
ATOM 811 N N . PRO A 1 107 ? 33.444 22.114 -22.489 1.00 84.50 107 PRO A N 1
ATOM 812 C CA . PRO A 1 107 ? 32.688 23.210 -21.900 1.00 84.50 107 PRO A CA 1
ATOM 813 C C . PRO A 1 107 ? 33.083 23.412 -20.430 1.00 84.50 107 PRO A C 1
ATOM 815 O O . PRO A 1 107 ? 33.814 22.610 -19.843 1.00 84.50 107 PRO A O 1
ATOM 818 N N . ASN A 1 108 ? 32.566 24.474 -19.805 1.00 84.50 108 ASN A N 1
ATOM 819 C CA . ASN A 1 108 ? 32.619 24.580 -18.345 1.00 84.50 108 ASN A CA 1
ATOM 820 C C . ASN A 1 108 ? 31.849 23.409 -17.699 1.00 84.50 108 ASN A C 1
ATOM 822 O O . ASN A 1 108 ? 31.065 22.714 -18.348 1.00 84.50 108 ASN A O 1
ATOM 826 N N . LEU A 1 109 ? 32.092 23.156 -16.413 1.00 81.12 109 LEU A N 1
ATOM 827 C CA . LEU A 1 109 ? 31.462 22.030 -15.725 1.00 81.12 109 LEU A CA 1
ATOM 828 C C . LEU A 1 109 ? 29.953 22.259 -15.575 1.00 81.12 109 LEU A C 1
ATOM 830 O O . LEU A 1 109 ? 29.513 23.264 -15.015 1.00 81.12 109 LEU A O 1
ATOM 834 N N . PHE A 1 110 ? 29.176 21.287 -16.043 1.00 84.75 110 PHE A N 1
ATOM 835 C CA . PHE A 1 110 ? 27.748 21.209 -15.782 1.00 84.75 110 PHE A CA 1
ATOM 836 C C . PHE A 1 110 ? 27.507 20.588 -14.399 1.00 84.75 110 PHE A C 1
ATOM 838 O O . PHE A 1 110 ? 28.336 19.845 -13.875 1.00 84.75 110 PHE A O 1
ATOM 845 N N . SER A 1 111 ? 26.358 20.875 -13.794 1.00 85.25 111 SER A N 1
ATOM 846 C CA . SER A 1 111 ? 25.979 20.303 -12.498 1.00 85.25 111 SER A CA 1
ATOM 847 C C . SER A 1 111 ? 25.288 18.952 -12.676 1.00 85.25 111 SER A C 1
ATOM 849 O O . SER A 1 111 ? 24.312 18.836 -13.415 1.00 85.25 111 SER A O 1
ATOM 851 N N . THR A 1 112 ? 25.744 17.921 -11.964 1.00 84.19 112 THR A N 1
ATOM 852 C CA . THR A 1 112 ? 25.074 16.612 -11.967 1.00 84.19 112 THR A CA 1
ATOM 853 C C . THR A 1 112 ? 23.605 16.743 -11.555 1.00 84.19 112 THR A C 1
ATOM 855 O O . THR A 1 112 ? 23.286 17.381 -10.553 1.00 84.19 112 THR A O 1
ATOM 858 N N . GLY A 1 113 ? 22.704 16.119 -12.317 1.00 81.88 113 GLY A N 1
ATOM 859 C CA . GLY A 1 113 ? 21.260 16.160 -12.090 1.00 81.88 113 GLY A CA 1
ATOM 860 C C . GLY A 1 113 ? 20.546 17.384 -12.666 1.00 81.88 113 GLY A C 1
ATOM 861 O O . GLY A 1 113 ? 19.318 17.437 -12.587 1.00 81.88 113 GLY A O 1
ATOM 862 N N . GLU A 1 114 ? 21.258 18.350 -13.257 1.00 89.31 114 GLU A N 1
ATOM 863 C CA . GLU A 1 114 ? 20.607 19.509 -13.870 1.00 89.31 114 GLU A CA 1
ATOM 864 C C . GLU A 1 114 ? 19.920 19.164 -15.197 1.00 89.31 114 GLU A C 1
ATOM 866 O O . GLU A 1 114 ? 20.302 18.220 -15.897 1.00 89.31 114 GLU A O 1
ATOM 871 N N . ARG A 1 115 ? 18.893 19.950 -15.546 1.00 89.56 115 ARG A N 1
ATOM 872 C CA . ARG A 1 115 ? 18.229 19.858 -16.848 1.00 89.56 115 ARG A CA 1
ATOM 873 C C . ARG A 1 115 ? 19.042 20.615 -17.889 1.00 89.56 115 ARG A C 1
ATOM 875 O O . ARG A 1 115 ? 19.322 21.799 -17.699 1.00 89.56 115 ARG A O 1
ATOM 882 N N . ILE A 1 116 ? 19.331 19.959 -19.002 1.00 90.38 116 ILE A N 1
ATOM 883 C CA . ILE A 1 116 ? 19.911 20.577 -20.190 1.00 90.38 116 ILE A CA 1
ATOM 884 C C . ILE A 1 116 ? 18.860 20.767 -21.278 1.00 90.38 116 ILE A C 1
ATOM 886 O O . ILE A 1 116 ? 17.846 20.069 -21.303 1.00 90.38 116 ILE A O 1
ATOM 890 N N . THR A 1 117 ? 19.076 21.736 -22.161 1.00 91.94 117 THR A N 1
ATOM 891 C CA . THR A 1 117 ? 18.210 22.000 -23.317 1.00 91.94 117 THR A CA 1
ATOM 892 C C . THR A 1 117 ? 19.059 22.272 -24.554 1.00 91.94 117 THR A C 1
ATOM 894 O O . THR A 1 117 ? 19.993 23.076 -24.485 1.00 91.94 117 THR A O 1
ATOM 897 N N . GLY A 1 118 ? 18.742 21.603 -25.663 1.00 91.62 118 GLY A N 1
ATOM 898 C CA . GLY A 1 118 ? 19.330 21.870 -26.974 1.00 91.62 118 GLY A CA 1
ATOM 899 C C . GLY A 1 118 ? 18.722 23.115 -27.611 1.00 91.62 118 GLY A C 1
ATOM 900 O O . GLY A 1 118 ? 17.502 23.281 -27.623 1.00 91.62 118 GLY A O 1
ATOM 901 N N . ALA A 1 119 ? 19.566 24.016 -28.112 1.00 90.94 119 ALA A N 1
ATOM 902 C CA . ALA A 1 119 ? 19.120 25.269 -28.716 1.00 90.94 119 ALA A CA 1
ATOM 903 C C . ALA A 1 119 ? 18.392 25.068 -30.056 1.00 90.94 119 ALA A C 1
ATOM 905 O O . ALA A 1 119 ? 17.542 25.886 -30.402 1.00 90.94 119 ALA A O 1
ATOM 906 N N . ILE A 1 120 ? 18.726 24.010 -30.804 1.00 87.62 120 ILE A N 1
ATOM 907 C CA . ILE A 1 120 ? 18.161 23.740 -32.133 1.00 87.62 120 ILE A CA 1
ATOM 908 C C . ILE A 1 120 ? 17.092 22.653 -32.028 1.00 87.62 120 ILE A C 1
ATOM 910 O O . ILE A 1 120 ? 15.966 22.851 -32.477 1.00 87.62 120 ILE A O 1
ATOM 914 N N . SER A 1 121 ? 17.420 21.526 -31.395 1.00 87.56 121 SER A N 1
ATOM 915 C CA . SER A 1 121 ? 16.519 20.381 -31.247 1.00 87.56 121 SER A CA 1
ATOM 916 C C . SER A 1 121 ? 15.372 20.632 -30.269 1.00 87.56 121 SER A C 1
ATOM 918 O O . SER A 1 121 ? 14.361 19.936 -30.319 1.00 87.56 121 SER A O 1
ATOM 920 N N . THR A 1 122 ? 15.510 21.601 -29.355 1.00 89.62 122 THR A N 1
ATOM 921 C CA . THR A 1 122 ? 14.638 21.803 -28.177 1.00 89.62 122 THR A CA 1
ATOM 922 C C . THR A 1 122 ? 14.559 20.593 -27.239 1.00 89.62 122 THR A C 1
ATOM 924 O O . THR A 1 122 ? 13.809 20.611 -26.260 1.00 89.62 122 THR A O 1
ATOM 927 N N . SER A 1 123 ? 15.364 19.557 -27.495 1.00 88.50 123 SER A N 1
ATOM 928 C CA . SER A 1 123 ? 15.424 18.345 -26.692 1.00 88.50 123 SER A CA 1
ATOM 929 C C . SER A 1 123 ? 15.917 18.680 -25.290 1.00 88.50 123 SER A C 1
ATOM 931 O O . SER A 1 123 ? 16.860 19.452 -25.099 1.00 88.50 123 SER A O 1
ATOM 933 N N . THR A 1 124 ? 15.264 18.094 -24.291 1.00 89.19 124 THR A N 1
ATOM 934 C CA . THR A 1 124 ? 15.643 18.227 -22.885 1.00 89.19 124 THR A CA 1
ATOM 935 C C . THR A 1 124 ? 16.101 16.886 -22.348 1.00 89.19 124 THR A C 1
ATOM 937 O O . THR A 1 124 ? 15.566 15.856 -22.742 1.00 89.19 124 THR A O 1
ATOM 940 N N . ALA A 1 125 ? 17.089 16.894 -21.460 1.00 87.62 125 ALA A N 1
ATOM 941 C CA . ALA A 1 125 ? 17.563 15.701 -20.766 1.00 87.62 125 ALA A CA 1
ATOM 942 C C . ALA A 1 125 ? 18.129 16.086 -19.393 1.00 87.62 125 ALA A C 1
ATOM 944 O O . ALA A 1 125 ? 18.367 17.268 -19.122 1.00 87.62 125 ALA A O 1
ATOM 945 N N . TYR A 1 126 ? 18.362 15.101 -18.528 1.00 87.88 126 TYR A N 1
ATOM 946 C CA . TYR A 1 126 ? 18.988 15.307 -17.220 1.00 87.88 126 TYR A CA 1
ATOM 947 C C . TYR A 1 126 ? 20.397 14.731 -17.190 1.00 87.88 126 TYR A C 1
ATOM 949 O O . TYR A 1 126 ? 20.603 13.590 -17.599 1.00 87.88 126 TYR A O 1
ATOM 957 N N . ILE A 1 127 ? 21.358 15.485 -16.656 1.00 86.44 127 ILE A N 1
ATOM 958 C CA . ILE A 1 127 ? 22.752 15.035 -16.552 1.00 86.44 127 ILE A CA 1
ATOM 959 C C . ILE A 1 127 ? 22.890 13.973 -15.460 1.00 86.44 127 ILE A C 1
ATOM 961 O O . ILE A 1 127 ? 22.416 14.156 -14.338 1.00 86.44 127 ILE A O 1
ATOM 965 N N . VAL A 1 128 ? 23.567 12.874 -15.779 1.00 83.94 128 VAL A N 1
ATOM 966 C CA . VAL A 1 128 ? 23.855 11.772 -14.850 1.00 83.94 128 VAL A CA 1
ATOM 967 C C . VAL A 1 128 ? 25.282 11.868 -14.332 1.00 83.94 128 VAL A C 1
ATOM 969 O O . VAL A 1 128 ? 25.499 11.839 -13.124 1.00 83.94 128 VAL A O 1
ATOM 972 N N . ASP A 1 129 ? 26.247 12.002 -15.237 1.00 83.12 129 ASP A N 1
ATOM 973 C CA . ASP A 1 129 ? 27.666 12.142 -14.927 1.00 83.12 129 ASP A CA 1
ATOM 974 C C . ASP A 1 129 ? 28.432 12.774 -16.106 1.00 83.12 129 ASP A C 1
ATOM 976 O O . ASP A 1 129 ? 27.897 12.989 -17.198 1.00 83.12 129 ASP A O 1
ATOM 980 N N . GLN A 1 130 ? 29.697 13.112 -15.855 1.00 84.25 130 GLN A N 1
ATOM 981 C CA . GLN A 1 130 ? 30.628 13.646 -16.850 1.00 84.25 130 GLN A CA 1
ATOM 982 C C . GLN A 1 130 ? 31.852 12.718 -16.914 1.00 84.25 130 GLN A C 1
ATOM 984 O O . GLN A 1 130 ? 32.808 12.911 -16.159 1.00 84.25 130 GLN A O 1
ATOM 989 N N . PRO A 1 131 ? 31.814 11.645 -17.726 1.00 75.81 131 PRO A N 1
ATOM 990 C CA . PRO A 1 131 ? 32.874 10.636 -17.735 1.00 75.81 131 PRO A CA 1
ATOM 991 C C . PRO A 1 131 ? 34.199 11.147 -18.324 1.00 75.81 131 PRO A C 1
ATOM 993 O O . PRO A 1 131 ? 35.254 10.592 -18.019 1.00 75.81 131 PRO A O 1
ATOM 996 N N . SER A 1 132 ? 34.173 12.207 -19.136 1.00 82.12 132 SER A N 1
ATOM 997 C CA . SER A 1 132 ? 35.367 12.932 -19.582 1.00 82.12 132 SER A CA 1
ATOM 998 C C . SER A 1 132 ? 35.109 14.441 -19.601 1.00 82.12 132 SER A C 1
ATOM 1000 O O . SER A 1 132 ? 33.983 14.896 -19.429 1.00 82.12 132 SER A O 1
ATOM 1002 N N . THR A 1 133 ? 36.143 15.240 -19.860 1.00 81.69 133 THR A N 1
ATOM 1003 C CA . THR A 1 133 ? 36.016 16.703 -20.001 1.00 81.69 133 THR A CA 1
ATOM 1004 C C . THR A 1 133 ? 35.224 17.141 -21.238 1.00 81.69 133 THR A C 1
ATOM 1006 O O . THR A 1 133 ? 34.850 18.305 -21.341 1.00 81.69 133 THR A O 1
ATOM 1009 N N . THR A 1 134 ? 34.972 16.233 -22.183 1.00 86.19 134 THR A N 1
ATOM 1010 C CA . THR A 1 134 ? 34.271 16.502 -23.449 1.00 86.19 134 THR A CA 1
ATOM 1011 C C . THR A 1 134 ? 33.003 15.675 -23.616 1.00 86.19 134 THR A C 1
ATOM 1013 O O . THR A 1 134 ? 32.314 15.838 -24.616 1.00 86.19 134 THR A O 1
ATOM 1016 N N . THR A 1 135 ? 32.676 14.793 -22.671 1.00 86.31 135 THR A N 1
ATOM 1017 C CA . THR A 1 135 ? 31.501 13.921 -22.763 1.00 86.31 135 THR A CA 1
ATOM 1018 C C . THR A 1 135 ? 30.664 14.012 -21.502 1.00 86.31 135 THR A C 1
ATOM 1020 O O . THR A 1 135 ? 31.185 14.098 -20.390 1.00 86.31 135 THR A O 1
ATOM 1023 N N . ILE A 1 136 ? 29.349 13.979 -21.679 1.00 87.25 136 ILE A N 1
ATOM 1024 C CA . ILE A 1 136 ? 28.384 13.888 -20.585 1.00 87.25 136 ILE A CA 1
ATOM 1025 C C . ILE A 1 136 ? 27.422 12.749 -20.871 1.00 87.25 136 ILE A C 1
ATOM 1027 O O . ILE A 1 136 ? 27.042 12.539 -22.023 1.00 87.25 136 ILE A O 1
ATOM 1031 N N . ARG A 1 137 ? 26.996 12.029 -19.834 1.00 86.50 137 ARG A N 1
ATO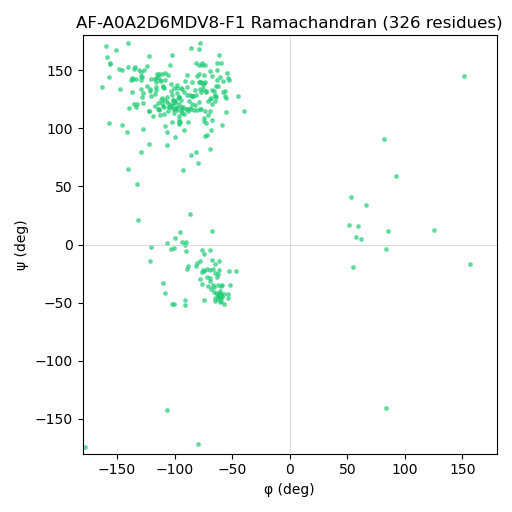M 1032 C CA . ARG A 1 137 ? 25.862 11.115 -19.971 1.00 86.50 137 ARG A CA 1
ATOM 1033 C C . ARG A 1 137 ? 24.604 11.778 -19.473 1.00 86.50 137 ARG A C 1
ATOM 1035 O O . ARG A 1 137 ? 24.576 12.411 -18.413 1.00 86.50 137 ARG A O 1
ATOM 1042 N N . VAL A 1 138 ? 23.546 11.586 -20.235 1.00 85.38 138 VAL A N 1
ATOM 1043 C CA . VAL A 1 138 ? 22.235 12.148 -19.977 1.00 85.38 138 VAL A CA 1
ATOM 1044 C C . VAL A 1 138 ? 21.190 11.041 -19.972 1.00 85.38 138 VAL A C 1
ATOM 1046 O O . VAL A 1 138 ? 21.331 10.006 -20.626 1.00 85.38 138 VAL A O 1
ATOM 1049 N N . ARG A 1 139 ? 20.140 11.248 -19.186 1.00 81.69 139 ARG A N 1
ATOM 1050 C CA . ARG A 1 139 ? 18.978 10.361 -19.085 1.00 81.69 139 ARG A CA 1
ATOM 1051 C C . ARG A 1 139 ? 17.704 11.116 -19.421 1.00 81.69 139 ARG A C 1
ATOM 1053 O O . ARG A 1 139 ? 17.682 12.347 -19.359 1.00 81.69 139 ARG A O 1
ATOM 1060 N N . ASP A 1 140 ? 16.655 10.353 -19.717 1.00 78.44 140 ASP A N 1
ATOM 1061 C CA . ASP A 1 140 ? 15.304 10.859 -19.975 1.00 78.44 140 ASP A CA 1
ATOM 1062 C C . ASP A 1 140 ? 15.286 11.949 -21.059 1.00 78.44 140 ASP A C 1
ATOM 1064 O O . ASP A 1 140 ? 14.617 12.973 -20.924 1.00 78.44 140 ASP A O 1
ATOM 1068 N N . ALA A 1 141 ? 16.071 11.742 -22.121 1.00 82.38 141 ALA A N 1
ATOM 1069 C CA . ALA A 1 141 ? 16.094 12.651 -23.254 1.00 82.38 141 ALA A CA 1
ATOM 1070 C C . ALA A 1 141 ? 14.729 12.644 -23.957 1.00 82.38 141 ALA A C 1
ATOM 1072 O O . ALA A 1 141 ? 14.222 11.587 -24.328 1.00 82.38 141 ALA A O 1
ATOM 1073 N N . SER A 1 142 ? 14.139 13.822 -24.160 1.00 81.50 142 SER A N 1
ATOM 1074 C CA . SER A 1 142 ? 12.839 13.966 -24.828 1.00 81.50 142 SER A CA 1
ATOM 1075 C C . SER A 1 142 ? 12.896 13.755 -26.348 1.00 81.50 142 SER A C 1
ATOM 1077 O O . SER A 1 142 ? 11.853 13.746 -26.995 1.00 81.50 142 SER A O 1
ATOM 1079 N N . GLY A 1 143 ? 14.097 13.630 -26.918 1.00 81.25 143 GLY A N 1
ATOM 1080 C CA . GLY A 1 143 ? 14.361 13.474 -28.347 1.00 81.25 143 GLY A CA 1
ATOM 1081 C C . GLY A 1 143 ? 15.858 13.307 -28.629 1.00 81.25 143 GLY A C 1
ATOM 1082 O O . GLY A 1 143 ? 16.664 13.189 -27.702 1.00 81.25 143 GLY A O 1
ATOM 1083 N N . ALA A 1 144 ? 16.234 13.273 -29.908 1.00 83.50 144 ALA A N 1
ATOM 1084 C CA . ALA A 1 144 ? 17.634 13.324 -30.327 1.00 83.50 144 ALA A CA 1
ATOM 1085 C C . ALA A 1 144 ? 18.173 14.760 -30.266 1.00 83.50 144 ALA A C 1
ATOM 1087 O O . ALA A 1 144 ? 17.428 15.721 -30.493 1.00 83.50 144 ALA A O 1
ATOM 1088 N N . PHE A 1 145 ? 19.458 14.899 -29.951 1.00 86.81 145 PHE A N 1
ATOM 1089 C CA . PHE A 1 145 ? 20.169 16.171 -30.064 1.00 86.81 145 PHE A CA 1
ATOM 1090 C C . PHE A 1 145 ? 20.799 16.284 -31.456 1.00 86.81 145 PHE A C 1
ATOM 1092 O O . PHE A 1 145 ? 21.277 15.299 -32.014 1.00 86.81 145 PHE A O 1
ATOM 1099 N N . THR A 1 146 ? 20.763 17.474 -32.050 1.00 86.12 146 THR A N 1
ATOM 1100 C CA . THR A 1 146 ? 21.319 17.707 -33.389 1.00 86.12 146 THR A CA 1
ATOM 1101 C C . THR A 1 146 ? 22.815 17.990 -33.310 1.00 86.12 146 THR A C 1
ATOM 1103 O O . THR A 1 146 ? 23.258 18.747 -32.445 1.00 86.12 146 THR A O 1
ATOM 1106 N N . ASP A 1 147 ? 23.594 17.447 -34.244 1.00 87.88 147 ASP A N 1
ATOM 1107 C CA . ASP A 1 147 ? 25.029 17.729 -34.335 1.00 87.88 147 ASP A CA 1
ATOM 1108 C C . ASP A 1 147 ? 25.308 19.242 -34.418 1.00 87.88 147 ASP A C 1
ATOM 1110 O O . ASP A 1 147 ? 24.539 20.017 -34.991 1.00 87.88 147 ASP A O 1
ATOM 1114 N N . SER A 1 148 ? 26.437 19.671 -33.852 1.00 87.44 148 SER A N 1
ATOM 1115 C CA . SER A 1 148 ? 26.858 21.078 -33.726 1.00 87.44 148 SER A CA 1
ATOM 1116 C C . SER A 1 148 ? 25.942 21.993 -32.901 1.00 87.44 148 SER A C 1
ATOM 1118 O O . SER A 1 148 ? 26.206 23.196 -32.829 1.00 87.44 148 SER A O 1
ATOM 1120 N N . GLU A 1 149 ? 24.878 21.491 -32.267 1.00 90.81 149 GLU A N 1
ATOM 1121 C CA . GLU A 1 149 ? 23.994 22.361 -31.492 1.00 90.81 149 GLU A CA 1
ATOM 1122 C C . GLU A 1 149 ? 24.577 22.776 -30.140 1.00 90.81 149 GLU A C 1
ATOM 1124 O O . GLU A 1 149 ? 25.394 22.081 -29.535 1.00 90.81 149 GLU A O 1
ATOM 1129 N N . THR A 1 150 ? 24.126 23.922 -29.635 1.00 90.12 150 THR A N 1
ATOM 1130 C CA . THR A 1 150 ? 24.506 24.397 -28.303 1.00 90.12 150 THR A CA 1
ATOM 1131 C C . THR A 1 150 ? 23.563 23.836 -27.248 1.00 90.12 150 THR A C 1
ATOM 1133 O O . THR A 1 150 ? 22.355 24.069 -27.292 1.00 90.12 150 THR A O 1
ATOM 1136 N N . ILE A 1 151 ? 24.127 23.150 -26.260 1.00 92.19 151 ILE A N 1
ATOM 1137 C CA . ILE A 1 151 ? 23.428 22.678 -25.066 1.00 92.19 151 ILE A CA 1
ATOM 1138 C C . ILE A 1 151 ? 23.580 23.706 -23.956 1.00 92.19 151 ILE A C 1
ATOM 1140 O O . ILE A 1 151 ? 24.687 24.176 -23.704 1.00 92.19 151 ILE A O 1
ATOM 1144 N N . THR A 1 152 ? 22.481 24.025 -23.273 1.00 91.06 152 THR A N 1
ATOM 1145 C CA . THR A 1 152 ? 22.466 24.959 -22.138 1.00 91.06 152 THR A CA 1
ATOM 1146 C C . THR A 1 152 ? 21.961 24.273 -20.871 1.00 91.06 152 THR A C 1
ATOM 1148 O O . THR A 1 152 ? 20.888 23.668 -20.887 1.00 91.06 152 THR A O 1
ATOM 1151 N N . GLY A 1 153 ? 22.718 24.372 -19.775 1.00 90.69 153 GLY A N 1
ATOM 1152 C CA . GLY A 1 153 ? 22.325 23.888 -18.448 1.00 90.69 153 GLY A CA 1
ATOM 1153 C C . GLY A 1 153 ? 21.431 24.887 -17.712 1.00 90.69 153 GLY A C 1
ATOM 1154 O O . GLY A 1 153 ? 21.730 26.077 -17.661 1.00 90.69 153 GLY A O 1
ATOM 1155 N N . SER A 1 154 ? 20.329 24.415 -17.128 1.00 88.31 154 SER A N 1
ATOM 1156 C CA . SER A 1 154 ? 19.328 25.274 -16.481 1.00 88.31 154 SER A CA 1
ATOM 1157 C C . SER A 1 154 ? 19.755 25.827 -15.118 1.00 88.31 154 SER A C 1
ATOM 1159 O O . SER A 1 154 ? 19.151 26.796 -14.661 1.00 88.31 154 SER A O 1
ATOM 1161 N N . THR A 1 155 ? 20.714 25.202 -14.431 1.00 85.81 155 THR A N 1
ATOM 1162 C CA . THR A 1 155 ? 21.151 25.619 -13.088 1.00 85.81 155 THR A CA 1
ATOM 1163 C C . THR A 1 155 ? 22.537 26.249 -13.141 1.00 85.81 155 THR A C 1
ATOM 1165 O O . THR A 1 155 ? 22.768 27.279 -12.513 1.00 85.81 155 THR A O 1
ATOM 1168 N N . SER A 1 156 ? 23.446 25.672 -13.927 1.00 85.38 156 SER A N 1
ATOM 1169 C CA . SER A 1 156 ? 24.807 26.170 -14.118 1.00 85.38 156 SER A CA 1
ATOM 1170 C C . SER A 1 156 ? 24.907 27.324 -15.123 1.00 85.38 156 SER A C 1
ATOM 1172 O O . SER A 1 156 ? 25.938 27.991 -15.163 1.00 85.38 156 SER A O 1
ATOM 1174 N N . ASN A 1 157 ? 23.876 27.550 -15.954 1.00 85.81 157 ASN A N 1
ATOM 1175 C CA . ASN A 1 157 ? 23.903 28.442 -17.128 1.00 85.81 157 ASN A CA 1
ATOM 1176 C C . ASN A 1 157 ? 25.079 28.173 -18.086 1.00 85.81 157 ASN A C 1
ATOM 1178 O O . ASN A 1 157 ? 25.419 29.009 -18.925 1.00 85.81 157 ASN A O 1
ATOM 1182 N N . THR A 1 158 ? 25.717 27.010 -17.961 1.00 88.00 158 THR A N 1
ATOM 1183 C CA . THR A 1 158 ? 26.842 26.631 -18.802 1.00 88.00 158 THR A CA 1
ATOM 1184 C C . THR A 1 158 ? 26.336 26.283 -20.190 1.00 88.00 158 THR A C 1
ATOM 1186 O O . THR A 1 158 ? 25.291 25.647 -20.338 1.00 88.00 158 THR A O 1
ATOM 1189 N N . THR A 1 159 ? 27.089 26.702 -21.204 1.00 89.56 159 THR A N 1
ATOM 1190 C CA . THR A 1 159 ? 26.826 26.366 -22.600 1.00 89.56 159 THR A CA 1
ATOM 1191 C C . THR A 1 159 ? 27.977 25.556 -23.179 1.00 89.56 159 THR A C 1
ATOM 1193 O O . THR A 1 159 ? 29.141 25.790 -22.852 1.00 89.56 159 THR A O 1
ATOM 1196 N N . GLY A 1 160 ? 27.652 24.586 -24.030 1.00 89.50 160 GLY A N 1
ATOM 1197 C CA . GLY A 1 160 ? 28.632 23.781 -24.751 1.00 89.50 160 GLY A CA 1
ATOM 1198 C C . GLY A 1 160 ? 28.100 23.378 -26.116 1.00 89.50 160 GLY A C 1
ATOM 1199 O O . GLY A 1 160 ? 26.957 22.941 -26.223 1.00 89.50 160 GLY A O 1
ATOM 1200 N N . SER A 1 161 ? 28.916 23.533 -27.157 1.00 91.00 161 SER A N 1
ATOM 1201 C CA . SER A 1 161 ? 28.565 23.093 -28.510 1.00 91.00 161 SER A CA 1
ATOM 1202 C C . SER A 1 161 ? 28.910 21.622 -28.708 1.00 91.00 161 SER A C 1
ATOM 1204 O O . SER A 1 161 ? 30.038 21.191 -28.450 1.00 91.00 161 SER A O 1
ATOM 1206 N N . LEU A 1 162 ? 27.923 20.863 -29.164 1.00 90.12 162 LEU A N 1
ATOM 1207 C CA . LEU A 1 162 ? 28.039 19.464 -29.541 1.00 90.12 162 LEU A CA 1
ATOM 1208 C C . LEU A 1 162 ? 29.001 19.267 -30.720 1.00 90.12 162 LEU A C 1
ATOM 1210 O O . LEU A 1 162 ? 29.273 20.194 -31.484 1.00 90.12 162 LEU A O 1
ATOM 1214 N N . ALA A 1 163 ? 29.558 18.062 -30.841 1.00 88.81 163 ALA A N 1
ATOM 1215 C CA . ALA A 1 163 ? 30.446 17.690 -31.936 1.00 88.81 163 ALA A CA 1
ATOM 1216 C C . ALA A 1 163 ? 29.754 17.826 -33.307 1.00 88.81 163 ALA A C 1
ATOM 1218 O O . ALA A 1 163 ? 28.532 17.777 -33.419 1.00 88.81 163 ALA A O 1
ATOM 1219 N N . SER A 1 164 ? 30.539 17.992 -34.371 1.00 80.88 164 SER A N 1
ATOM 1220 C CA . SER A 1 164 ? 30.017 18.184 -35.732 1.00 80.88 164 SER A CA 1
ATOM 1221 C C . SER A 1 164 ? 29.505 16.908 -36.405 1.00 80.88 164 SER A C 1
ATOM 1223 O O . SER A 1 164 ? 29.011 16.970 -37.527 1.00 80.88 164 SER A O 1
ATOM 1225 N N . SER A 1 165 ? 29.673 15.760 -35.754 1.00 79.56 165 SER A N 1
ATOM 1226 C CA . SER A 1 165 ? 29.194 14.457 -36.210 1.00 79.56 165 SER A CA 1
ATOM 1227 C C . SER A 1 165 ? 29.192 13.484 -35.036 1.00 79.56 165 SER A C 1
ATOM 1229 O O . SER A 1 165 ? 30.197 13.417 -34.320 1.00 79.56 165 SER A O 1
ATOM 1231 N N . GLY A 1 166 ? 28.123 12.703 -34.874 1.00 78.44 166 GLY A N 1
ATOM 1232 C CA . GLY A 1 166 ? 28.042 11.675 -33.829 1.00 78.44 166 GLY A CA 1
ATOM 1233 C C . GLY A 1 166 ? 28.020 12.272 -32.424 1.00 78.44 166 GLY A C 1
ATOM 1234 O O . GLY A 1 166 ? 28.617 11.716 -31.501 1.00 78.44 166 GLY A O 1
ATOM 1235 N N . ALA A 1 167 ? 27.402 13.444 -32.271 1.00 80.31 167 ALA A N 1
ATOM 1236 C CA . ALA A 1 167 ? 27.384 14.131 -30.994 1.00 80.31 167 ALA A CA 1
ATOM 1237 C C . ALA A 1 167 ? 26.384 13.544 -30.001 1.00 80.31 167 ALA A C 1
ATOM 1239 O O . ALA A 1 167 ? 26.639 13.629 -28.804 1.00 80.31 167 ALA A O 1
ATOM 1240 N N . ASP A 1 168 ? 25.287 12.958 -30.482 1.00 84.12 168 ASP A N 1
ATOM 1241 C CA . ASP A 1 168 ? 24.335 12.176 -29.691 1.00 84.12 168 ASP A CA 1
ATOM 1242 C C . ASP A 1 168 ? 24.527 10.693 -30.010 1.00 84.12 168 ASP A C 1
ATOM 1244 O O . ASP A 1 168 ? 24.325 10.258 -31.142 1.00 84.12 168 ASP A O 1
ATOM 1248 N N . THR A 1 169 ? 24.965 9.918 -29.021 1.00 78.62 169 THR A N 1
ATOM 1249 C CA . THR A 1 169 ? 25.141 8.468 -29.157 1.00 78.62 169 THR A CA 1
ATOM 1250 C C . THR A 1 169 ? 24.417 7.767 -28.022 1.00 78.62 169 THR A C 1
ATOM 1252 O O . THR A 1 169 ? 24.653 8.075 -26.852 1.00 78.62 169 THR A O 1
ATOM 1255 N N . SER A 1 170 ? 23.546 6.802 -28.317 1.00 69.81 170 SER A N 1
ATOM 1256 C CA . SER A 1 170 ? 22.960 5.996 -27.246 1.00 69.81 170 SER A CA 1
ATOM 1257 C C . SER A 1 170 ? 24.024 5.096 -26.626 1.00 69.81 170 SER A C 1
ATOM 1259 O O . SER A 1 170 ? 24.704 4.315 -27.298 1.00 69.81 170 SER A O 1
ATOM 1261 N N . ASP A 1 171 ? 24.172 5.195 -25.309 1.00 65.12 171 ASP A N 1
ATOM 1262 C CA . ASP A 1 171 ? 25.088 4.369 -24.542 1.00 65.12 171 ASP A CA 1
ATOM 1263 C C . ASP A 1 171 ? 24.533 2.936 -24.475 1.00 65.12 171 ASP A C 1
ATOM 1265 O O . ASP A 1 171 ? 23.722 2.572 -23.622 1.00 65.12 171 ASP A O 1
ATOM 1269 N N . SER A 1 172 ? 24.992 2.103 -25.412 1.00 56.34 172 SER A N 1
ATOM 1270 C CA . SER A 1 172 ? 24.648 0.679 -25.515 1.00 56.34 172 SER A CA 1
ATOM 1271 C C . SER A 1 172 ? 25.232 -0.178 -24.382 1.00 56.34 172 SER A C 1
ATOM 1273 O O . SER A 1 172 ? 24.970 -1.384 -24.336 1.00 56.34 172 SER A O 1
ATOM 1275 N N . SER A 1 173 ? 26.054 0.393 -23.489 1.00 55.19 173 SER A N 1
ATOM 1276 C CA . SER A 1 173 ? 26.775 -0.382 -22.473 1.00 55.19 173 SER A CA 1
ATOM 1277 C C . SER A 1 173 ? 25.882 -0.866 -21.330 1.00 55.19 173 SER A C 1
ATOM 1279 O O . SER A 1 173 ? 26.216 -1.862 -20.684 1.00 55.19 173 SER A O 1
ATOM 1281 N N . LYS A 1 174 ? 24.738 -0.207 -21.086 1.00 51.72 174 LYS A N 1
ATOM 1282 C CA . LYS A 1 174 ? 23.813 -0.563 -20.002 1.00 51.72 174 LYS A CA 1
ATOM 1283 C C . LYS A 1 174 ? 22.359 -0.312 -20.386 1.00 51.72 174 LYS A C 1
ATOM 1285 O O . LYS A 1 174 ? 21.872 0.809 -20.281 1.00 51.72 174 LYS A O 1
ATOM 1290 N N . VAL A 1 175 ? 21.639 -1.382 -20.723 1.00 56.47 175 VAL A N 1
ATOM 1291 C CA . VAL A 1 175 ? 20.174 -1.373 -20.682 1.00 56.47 175 VAL A CA 1
ATOM 1292 C C . VAL A 1 175 ? 19.724 -2.049 -19.394 1.00 56.47 175 VAL A C 1
ATOM 1294 O O . VAL A 1 175 ? 19.979 -3.236 -19.165 1.00 56.47 175 VAL A O 1
ATOM 1297 N N . ILE A 1 176 ? 19.058 -1.278 -18.536 1.00 53.88 176 ILE A N 1
ATOM 1298 C CA . ILE A 1 176 ? 18.416 -1.806 -17.335 1.00 53.88 176 ILE A CA 1
ATOM 1299 C C . ILE A 1 176 ? 17.008 -2.232 -17.729 1.00 53.88 176 ILE A C 1
ATOM 1301 O O . ILE A 1 176 ? 16.172 -1.408 -18.098 1.00 53.88 176 ILE A O 1
ATOM 1305 N N . TYR A 1 177 ? 16.745 -3.531 -17.639 1.00 58.44 177 TYR A N 1
ATOM 1306 C CA . TYR A 1 177 ? 15.405 -4.068 -17.798 1.00 58.44 177 TYR A CA 1
ATOM 1307 C C . TYR A 1 177 ? 14.754 -4.173 -16.423 1.00 58.44 177 TYR A C 1
ATOM 1309 O O . TYR A 1 177 ? 15.201 -4.935 -15.555 1.00 58.44 177 TYR A O 1
ATOM 1317 N N . TYR A 1 178 ? 13.660 -3.440 -16.236 1.00 57.50 178 TYR A N 1
ATOM 1318 C CA . TYR A 1 178 ? 12.751 -3.707 -15.132 1.00 57.50 178 TYR A CA 1
ATOM 1319 C C . TYR A 1 178 ? 11.879 -4.905 -15.491 1.00 57.50 178 TYR A C 1
ATOM 1321 O O . TYR A 1 178 ? 11.334 -4.998 -16.595 1.00 57.50 178 TYR A O 1
ATOM 1329 N N . TRP A 1 179 ? 11.739 -5.844 -14.557 1.00 58.09 179 TRP A N 1
ATOM 1330 C CA . TRP A 1 179 ? 10.731 -6.884 -14.705 1.00 58.09 179 TRP A CA 1
ATOM 1331 C C . TRP A 1 179 ? 9.350 -6.255 -14.704 1.00 58.09 179 TRP A C 1
ATOM 1333 O O . TRP A 1 179 ? 9.069 -5.334 -13.934 1.00 58.09 179 TRP A O 1
ATOM 1343 N N . GLN A 1 180 ? 8.482 -6.803 -15.545 1.00 68.75 180 GLN A N 1
ATOM 1344 C CA . GLN A 1 180 ? 7.068 -6.500 -15.488 1.00 68.75 180 GLN A CA 1
ATOM 1345 C C . GLN A 1 180 ? 6.531 -6.743 -14.079 1.00 68.75 180 GLN A C 1
ATOM 1347 O O . GLN A 1 180 ? 6.939 -7.672 -13.377 1.00 68.75 180 GLN A O 1
ATOM 1352 N N . ARG A 1 181 ? 5.604 -5.876 -13.687 1.00 77.44 181 ARG A N 1
ATOM 1353 C CA . ARG A 1 181 ? 4.935 -5.917 -12.394 1.00 77.44 181 ARG A CA 1
ATOM 1354 C C . ARG A 1 181 ? 4.270 -7.271 -12.195 1.00 77.44 181 ARG A C 1
ATOM 1356 O O . ARG A 1 181 ? 3.483 -7.699 -13.037 1.00 77.44 181 ARG A O 1
ATOM 1363 N N . VAL A 1 182 ? 4.556 -7.917 -11.070 1.00 84.31 182 VAL A N 1
ATOM 1364 C CA . VAL A 1 182 ? 3.875 -9.152 -10.687 1.00 84.31 182 VAL A CA 1
ATOM 1365 C C . VAL A 1 182 ? 2.697 -8.775 -9.788 1.00 84.31 182 VAL A C 1
ATOM 1367 O O . VAL A 1 182 ? 2.926 -8.248 -8.697 1.00 84.31 182 VAL A O 1
ATOM 1370 N N . PRO A 1 183 ? 1.447 -8.979 -10.232 1.00 91.44 183 PRO A N 1
ATOM 1371 C CA . PRO A 1 183 ? 0.268 -8.614 -9.456 1.00 91.44 183 PRO A CA 1
ATOM 1372 C C . PRO A 1 183 ? 0.060 -9.564 -8.273 1.00 91.44 183 PRO A C 1
ATOM 1374 O O . PRO A 1 183 ? 0.056 -10.787 -8.430 1.00 91.44 183 PRO A O 1
ATOM 1377 N N . TYR A 1 184 ? -0.158 -8.987 -7.096 1.00 92.25 184 TYR A N 1
ATOM 1378 C CA . TYR A 1 184 ? -0.575 -9.713 -5.902 1.00 92.25 184 TYR A CA 1
ATOM 1379 C C . TYR A 1 184 ? -1.777 -9.020 -5.254 1.00 92.25 184 TYR A C 1
ATOM 1381 O O . TYR A 1 184 ? -1.935 -7.800 -5.349 1.00 92.25 184 TYR A O 1
ATOM 1389 N N . ASN A 1 185 ? -2.618 -9.804 -4.594 1.00 93.88 185 ASN A N 1
ATOM 1390 C CA . ASN A 1 185 ? -3.669 -9.342 -3.700 1.00 93.88 185 ASN A CA 1
ATOM 1391 C C . ASN A 1 185 ? -3.155 -9.516 -2.271 1.00 93.88 185 ASN A C 1
ATOM 1393 O O . ASN A 1 185 ? -2.818 -10.625 -1.858 1.00 93.88 185 ASN A O 1
ATOM 1397 N N . MET A 1 186 ? -3.013 -8.408 -1.554 1.00 94.31 186 MET A N 1
ATOM 1398 C CA . MET A 1 186 ? -2.584 -8.378 -0.163 1.00 94.31 186 MET A CA 1
ATOM 1399 C C . MET A 1 186 ? -3.803 -8.162 0.716 1.00 94.31 186 MET A C 1
ATOM 1401 O O . MET A 1 186 ? -4.462 -7.131 0.606 1.00 94.31 186 MET A O 1
ATOM 1405 N N . ASP A 1 187 ? -4.072 -9.113 1.594 1.00 95.88 187 ASP A N 1
ATOM 1406 C CA . ASP A 1 187 ? -5.194 -9.045 2.517 1.00 95.88 187 ASP A CA 1
ATOM 1407 C C . ASP A 1 187 ? -4.720 -8.395 3.827 1.00 95.88 187 ASP A C 1
ATOM 1409 O O . ASP A 1 187 ? -3.658 -8.733 4.363 1.00 95.88 187 ASP A O 1
ATOM 1413 N N . ILE A 1 188 ? -5.474 -7.411 4.314 1.00 95.44 188 ILE A N 1
ATOM 1414 C CA . ILE A 1 188 ? -5.195 -6.650 5.536 1.00 95.44 188 ILE A CA 1
ATOM 1415 C C . ILE A 1 188 ? -6.442 -6.658 6.413 1.00 95.44 188 ILE A C 1
ATOM 1417 O O . ILE A 1 188 ? -7.540 -6.374 5.941 1.00 95.44 188 ILE A O 1
ATOM 1421 N N . ALA A 1 189 ? -6.263 -6.929 7.701 1.00 95.38 189 ALA A N 1
ATOM 1422 C CA . ALA A 1 189 ? -7.315 -6.816 8.701 1.00 95.38 189 ALA A CA 1
ATOM 1423 C C . ALA A 1 189 ? -7.067 -5.582 9.574 1.00 95.38 189 ALA A C 1
ATOM 1425 O O . ALA A 1 189 ? -6.015 -5.461 10.203 1.00 95.38 189 ALA A O 1
ATOM 1426 N N . LEU A 1 190 ? -8.042 -4.674 9.623 1.00 94.56 190 LEU A N 1
ATOM 1427 C CA . LEU A 1 190 ? -8.097 -3.554 10.561 1.00 94.56 190 LEU A CA 1
ATOM 1428 C C . LEU A 1 190 ? -9.028 -3.934 11.716 1.00 94.56 190 LEU A C 1
ATOM 1430 O O . LEU A 1 190 ? -10.220 -4.145 11.513 1.00 94.56 190 LEU A O 1
ATOM 1434 N N . ALA A 1 191 ? -8.491 -3.998 12.928 1.00 94.69 191 ALA A N 1
ATOM 1435 C CA . ALA A 1 191 ? -9.236 -4.231 14.154 1.00 94.69 191 ALA A CA 1
ATOM 1436 C C . ALA A 1 191 ? -9.447 -2.913 14.915 1.00 94.69 191 ALA A C 1
ATOM 1438 O O . ALA A 1 191 ? -8.483 -2.233 15.267 1.00 94.69 191 ALA A O 1
ATOM 1439 N N . VAL A 1 192 ? -10.698 -2.575 15.218 1.00 93.62 192 VAL A N 1
ATOM 1440 C CA . VAL A 1 192 ? -11.090 -1.432 16.054 1.00 93.62 192 VAL A CA 1
ATOM 1441 C C . VAL A 1 192 ? -11.618 -1.972 17.378 1.00 93.62 192 VAL A C 1
ATOM 1443 O O . VAL A 1 192 ? -12.620 -2.680 17.391 1.00 93.62 192 VAL A O 1
ATOM 1446 N N . ALA A 1 193 ? -10.963 -1.637 18.486 1.00 91.44 193 ALA A N 1
ATOM 1447 C CA . ALA A 1 193 ? -11.422 -1.975 19.828 1.00 91.44 193 ALA A CA 1
ATOM 1448 C C . ALA A 1 193 ? -12.106 -0.771 20.485 1.00 91.44 193 ALA A C 1
ATOM 1450 O O . ALA A 1 193 ? -11.573 0.345 20.459 1.00 91.44 193 ALA A O 1
ATOM 1451 N N . CYS A 1 194 ? -13.261 -1.004 21.106 1.00 89.75 194 CYS A N 1
ATOM 1452 C CA . CYS A 1 194 ? -14.037 0.008 21.820 1.00 89.75 194 CYS A CA 1
ATOM 1453 C C . CYS A 1 194 ? -14.810 -0.590 23.009 1.00 89.75 194 CYS A C 1
ATOM 1455 O O . CYS A 1 194 ? -15.229 -1.745 22.967 1.00 89.75 194 CYS A O 1
ATOM 1457 N N . ASP A 1 195 ? -15.046 0.227 24.042 1.00 85.31 195 ASP A N 1
ATOM 1458 C CA . ASP A 1 195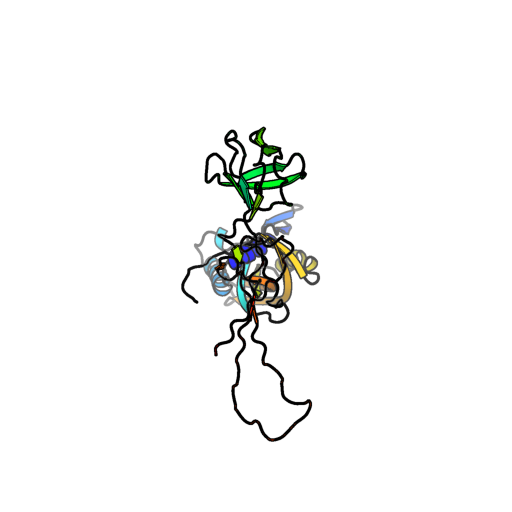 ? -15.871 -0.150 25.205 1.00 85.31 195 ASP A CA 1
ATOM 1459 C C . ASP A 1 195 ? -17.376 -0.112 24.896 1.00 85.31 195 ASP A C 1
ATOM 1461 O O . ASP A 1 195 ? -18.164 -0.890 25.429 1.00 85.31 195 ASP A O 1
ATOM 1465 N N . THR A 1 196 ? -17.799 0.819 24.033 1.00 86.38 196 THR A N 1
ATOM 1466 C CA . THR A 1 196 ? -19.209 1.028 23.685 1.00 86.38 196 THR A CA 1
ATOM 1467 C C . THR A 1 196 ? -19.452 0.730 22.211 1.00 86.38 196 THR A C 1
ATOM 1469 O O . THR A 1 196 ? -18.632 1.045 21.348 1.00 86.38 196 THR A O 1
ATOM 1472 N N . THR A 1 197 ? -20.612 0.146 21.898 1.00 88.81 197 THR A N 1
ATOM 1473 C CA . THR A 1 197 ? -21.008 -0.112 20.505 1.00 88.81 197 THR A CA 1
ATOM 1474 C C . THR A 1 197 ? -21.142 1.193 19.717 1.00 88.81 197 THR A C 1
ATOM 1476 O O . THR A 1 197 ? -20.794 1.237 18.543 1.00 88.81 197 THR A O 1
ATOM 1479 N N . GLU A 1 198 ? -21.593 2.268 20.367 1.00 89.88 198 GLU A N 1
ATOM 1480 C CA . GLU A 1 198 ? -21.760 3.587 19.752 1.00 89.88 198 GLU A CA 1
ATOM 1481 C C . GLU A 1 198 ? -20.431 4.172 19.255 1.00 89.88 198 GLU A C 1
ATOM 1483 O O . GLU A 1 198 ? -20.359 4.676 18.136 1.00 89.88 198 GLU A O 1
ATOM 1488 N N . ASP A 1 199 ? -19.363 4.081 20.053 1.00 90.50 199 ASP A N 1
ATOM 1489 C CA . ASP A 1 199 ? -18.050 4.572 19.631 1.00 90.50 199 ASP A CA 1
ATOM 1490 C C . ASP A 1 199 ? -17.500 3.759 18.453 1.00 90.50 199 ASP A C 1
ATOM 1492 O O . ASP A 1 199 ? -16.915 4.334 17.536 1.00 90.50 199 ASP A O 1
ATOM 1496 N N . GLY A 1 200 ? -17.747 2.444 18.437 1.00 90.94 200 GLY A N 1
ATOM 1497 C CA . GLY A 1 200 ? -17.437 1.588 17.292 1.00 90.94 200 GLY A CA 1
ATOM 1498 C C . GLY A 1 200 ? -18.176 2.023 16.025 1.00 90.94 200 GLY A C 1
ATOM 1499 O O . GLY A 1 200 ? -17.547 2.225 14.988 1.00 90.94 200 GLY A O 1
ATOM 1500 N N . LEU A 1 201 ? -19.487 2.263 16.121 1.00 92.00 201 LEU A N 1
ATOM 1501 C CA . LEU A 1 201 ? -20.305 2.736 14.999 1.00 92.00 201 LEU A CA 1
ATOM 1502 C C . LEU A 1 201 ? -19.817 4.085 14.457 1.00 92.00 201 LEU A C 1
ATOM 1504 O O . LEU A 1 201 ? -19.630 4.219 13.252 1.00 92.00 201 LEU A O 1
ATOM 1508 N N . LYS A 1 202 ? -19.505 5.057 15.326 1.00 92.75 202 LYS A N 1
ATOM 1509 C CA . LYS A 1 202 ? -18.966 6.368 14.911 1.00 92.75 202 LYS A CA 1
ATOM 1510 C C . LYS A 1 202 ? -17.661 6.260 14.122 1.00 92.75 202 LYS A C 1
ATOM 1512 O O . LYS A 1 202 ? -17.409 7.095 13.256 1.00 92.75 202 LYS A O 1
ATOM 1517 N N . ILE A 1 203 ? -16.804 5.296 14.459 1.00 92.69 203 ILE A N 1
ATOM 1518 C CA . ILE A 1 203 ? -15.541 5.058 13.746 1.00 92.69 203 ILE A CA 1
ATOM 1519 C C . ILE A 1 203 ? -15.824 4.387 12.404 1.00 92.69 203 ILE A C 1
ATOM 1521 O O . ILE A 1 203 ? -15.326 4.834 11.374 1.00 92.69 203 ILE A O 1
ATOM 1525 N N . VAL A 1 204 ? -16.649 3.341 12.405 1.00 92.81 204 VAL A N 1
ATOM 1526 C CA . VAL A 1 204 ? -16.996 2.587 11.196 1.00 92.81 204 VAL A CA 1
ATOM 1527 C C . VAL A 1 204 ? -17.697 3.489 10.175 1.00 92.81 204 VAL A C 1
ATOM 1529 O O . VAL A 1 204 ? -17.289 3.523 9.018 1.00 92.81 204 VAL A O 1
ATOM 1532 N N . GLU A 1 205 ? -18.662 4.310 10.588 1.00 91.94 205 GLU A N 1
ATOM 1533 C CA . GLU A 1 205 ? -19.358 5.264 9.711 1.00 91.94 205 GLU A CA 1
ATOM 1534 C C . GLU A 1 205 ? -18.440 6.336 9.104 1.00 91.94 205 GLU A C 1
ATOM 1536 O O . GLU A 1 205 ? -18.734 6.848 8.027 1.00 91.94 205 GLU A O 1
ATOM 1541 N N . GLN A 1 206 ? -17.312 6.666 9.743 1.00 92.44 206 GLN A N 1
ATOM 1542 C CA . GLN A 1 206 ? -16.307 7.558 9.151 1.00 92.44 206 GLN A CA 1
ATOM 1543 C C . GLN A 1 206 ? -15.467 6.864 8.076 1.00 92.44 206 GLN A C 1
ATOM 1545 O O . GLN A 1 206 ? -14.908 7.537 7.215 1.00 92.44 206 GLN A O 1
ATOM 1550 N N . ILE A 1 207 ? -15.361 5.537 8.122 1.00 91.69 207 ILE A N 1
ATOM 1551 C CA . ILE A 1 207 ? -14.538 4.749 7.205 1.00 91.69 207 ILE A CA 1
ATOM 1552 C C . ILE A 1 207 ? -15.353 4.321 5.982 1.00 91.69 207 ILE A C 1
ATOM 1554 O O . ILE A 1 207 ? -14.922 4.545 4.852 1.00 91.69 207 ILE A O 1
ATOM 1558 N N . LEU A 1 208 ? -16.527 3.716 6.192 1.00 91.00 208 LEU A N 1
ATOM 1559 C CA . LEU A 1 208 ? -17.269 3.015 5.136 1.00 91.00 208 LEU A CA 1
ATOM 1560 C C . LEU A 1 208 ? -17.609 3.866 3.898 1.00 91.00 208 LEU A C 1
ATOM 1562 O O . LEU A 1 208 ? -17.420 3.358 2.792 1.00 91.00 208 LEU A O 1
ATOM 1566 N N . PRO A 1 209 ? -18.054 5.135 4.011 1.00 92.19 209 PRO A N 1
ATOM 1567 C CA . PRO A 1 209 ? -18.457 5.920 2.842 1.00 92.19 209 PRO A CA 1
ATOM 1568 C C . PRO A 1 209 ? -17.339 6.160 1.817 1.00 92.19 209 PRO A C 1
ATOM 1570 O O . PRO A 1 209 ? -17.631 6.420 0.652 1.00 92.19 209 PRO A O 1
ATOM 1573 N N . TYR A 1 210 ? -16.067 6.063 2.219 1.00 91.00 210 TYR A N 1
ATOM 1574 C CA . TYR A 1 210 ? -14.931 6.262 1.315 1.00 91.00 210 TYR A CA 1
ATOM 1575 C C . TYR A 1 210 ? -14.640 5.052 0.411 1.00 91.00 210 TYR A C 1
ATOM 1577 O O . TYR A 1 210 ? -13.917 5.197 -0.573 1.00 91.00 210 TYR A O 1
ATOM 1585 N N . PHE A 1 211 ? -15.211 3.877 0.694 1.00 90.94 211 PHE A N 1
ATOM 1586 C CA . PHE A 1 211 ? -14.964 2.642 -0.058 1.00 90.94 211 PHE A CA 1
ATOM 1587 C C . PHE A 1 211 ? -16.177 2.284 -0.929 1.00 90.94 211 PHE A C 1
ATOM 1589 O O . PHE A 1 211 ? -17.042 1.511 -0.526 1.00 90.94 211 PHE A O 1
ATOM 1596 N N . THR A 1 212 ? -16.251 2.851 -2.141 1.00 86.00 212 THR A N 1
ATOM 1597 C CA . THR A 1 212 ? -17.385 2.666 -3.070 1.00 86.00 212 THR A CA 1
ATOM 1598 C C . THR A 1 212 ? -16.952 2.246 -4.485 1.00 86.00 212 THR A C 1
ATOM 1600 O O . THR A 1 212 ? -16.945 3.066 -5.400 1.00 86.00 212 THR A O 1
ATOM 1603 N N . PRO A 1 213 ? -16.636 0.965 -4.758 1.00 76.44 213 PRO A N 1
ATOM 1604 C CA . PRO A 1 213 ? -16.301 -0.157 -3.868 1.00 76.44 213 PRO A CA 1
ATOM 1605 C C . PRO A 1 213 ? -14.791 -0.262 -3.576 1.00 76.44 213 PRO A C 1
ATOM 1607 O O . PRO A 1 213 ? -14.357 -1.112 -2.799 1.00 76.44 213 PRO A O 1
ATOM 1610 N N . GLU A 1 214 ? -13.979 0.573 -4.229 1.00 87.62 214 GLU A N 1
ATOM 1611 C CA . GLU A 1 214 ? -12.531 0.605 -4.067 1.00 87.62 214 GLU A CA 1
ATOM 1612 C C . GLU A 1 214 ? -12.030 2.040 -3.899 1.00 87.62 214 GLU A C 1
ATOM 1614 O O . GLU A 1 214 ? -12.545 2.972 -4.514 1.00 87.62 214 GLU A O 1
ATOM 1619 N N . PHE A 1 215 ? -11.025 2.212 -3.047 1.00 90.81 215 PHE A N 1
ATOM 1620 C CA . PHE A 1 215 ? -10.340 3.477 -2.819 1.00 90.81 215 PHE A CA 1
ATOM 1621 C C . PHE A 1 215 ? -8.918 3.374 -3.372 1.00 90.81 215 PHE A C 1
ATOM 1623 O O . PHE A 1 215 ? -8.164 2.483 -2.983 1.00 90.81 215 PHE A O 1
ATOM 1630 N N . THR A 1 216 ? -8.538 4.250 -4.301 1.00 91.12 216 THR A N 1
ATOM 1631 C CA . THR A 1 216 ? -7.233 4.182 -4.976 1.00 91.12 216 THR A CA 1
ATOM 1632 C C . THR A 1 216 ? -6.209 5.099 -4.324 1.00 91.12 216 THR A C 1
ATOM 1634 O O . THR A 1 216 ? -6.436 6.303 -4.216 1.00 91.12 216 THR A O 1
ATOM 1637 N N . VAL A 1 217 ? -5.046 4.550 -3.970 1.00 88.38 217 VAL A N 1
ATOM 1638 C CA . VAL A 1 217 ? -3.897 5.318 -3.471 1.00 88.38 217 VAL A CA 1
ATOM 1639 C C . VAL A 1 217 ? -2.717 5.181 -4.418 1.00 88.38 217 VAL A C 1
ATOM 1641 O O . VAL A 1 217 ? -2.299 4.072 -4.742 1.00 88.38 217 VAL A O 1
ATOM 1644 N N . SER A 1 218 ? -2.127 6.306 -4.813 1.00 88.50 218 SER A N 1
ATOM 1645 C CA . SER A 1 218 ? -0.871 6.315 -5.562 1.00 88.50 218 SER A CA 1
ATOM 1646 C C . SER A 1 218 ? 0.319 6.079 -4.632 1.00 88.50 218 SER A C 1
ATOM 1648 O O . SER A 1 218 ? 0.568 6.872 -3.725 1.00 88.50 218 SER A O 1
ATOM 1650 N N . ILE A 1 219 ? 1.113 5.043 -4.900 1.00 83.94 219 ILE A N 1
ATOM 1651 C CA . ILE A 1 219 ? 2.385 4.789 -4.216 1.00 83.94 219 ILE A CA 1
ATOM 1652 C C . ILE A 1 219 ? 3.544 5.022 -5.183 1.00 83.94 219 ILE A C 1
ATOM 1654 O O . ILE A 1 219 ? 3.521 4.611 -6.346 1.00 83.94 219 ILE A O 1
ATOM 1658 N N . ASN A 1 220 ? 4.584 5.690 -4.685 1.00 80.44 220 ASN A N 1
ATOM 1659 C CA . ASN A 1 220 ? 5.849 5.824 -5.391 1.00 80.44 220 ASN A CA 1
ATOM 1660 C C . ASN A 1 220 ? 6.794 4.679 -4.988 1.00 80.44 220 ASN A C 1
ATOM 1662 O O . ASN A 1 220 ? 7.410 4.717 -3.920 1.00 80.44 220 ASN A O 1
ATOM 1666 N N . ASP A 1 221 ? 6.871 3.639 -5.818 1.00 70.69 221 ASP A N 1
ATOM 1667 C CA . ASP A 1 221 ? 7.868 2.571 -5.681 1.00 70.69 221 ASP A CA 1
ATOM 1668 C C . ASP A 1 221 ? 8.956 2.700 -6.766 1.00 70.69 221 ASP A C 1
ATOM 1670 O O . ASP A 1 221 ? 9.314 3.820 -7.115 1.00 70.69 221 ASP A O 1
ATOM 1674 N N . VAL A 1 222 ? 9.471 1.599 -7.333 1.00 70.44 222 VAL A N 1
ATOM 1675 C CA . VAL A 1 222 ? 10.349 1.627 -8.525 1.00 70.44 222 VAL A CA 1
ATOM 1676 C C . VAL A 1 222 ? 9.718 2.440 -9.660 1.00 70.44 222 VAL A C 1
ATOM 1678 O O . VAL A 1 222 ? 10.406 3.135 -10.398 1.00 70.44 222 VAL A O 1
ATOM 1681 N N . GLN A 1 223 ? 8.391 2.375 -9.771 1.00 74.62 223 GLN A N 1
ATOM 1682 C CA . GLN A 1 223 ? 7.590 3.222 -10.640 1.00 74.62 223 GLN A CA 1
ATOM 1683 C C . GLN A 1 223 ? 6.332 3.654 -9.883 1.00 74.62 223 GLN A C 1
ATOM 1685 O O . GLN A 1 223 ? 5.728 2.848 -9.162 1.00 74.62 223 GLN A O 1
ATOM 1690 N N . LYS A 1 224 ? 5.910 4.910 -10.073 1.00 82.88 224 LYS A N 1
ATOM 1691 C CA . LYS A 1 224 ? 4.636 5.412 -9.550 1.00 82.88 224 LYS A CA 1
ATOM 1692 C C . LYS A 1 224 ? 3.485 4.562 -10.086 1.00 82.88 224 LYS A C 1
ATOM 1694 O O . LYS A 1 224 ? 3.417 4.270 -11.285 1.00 82.88 224 LYS A O 1
ATOM 1699 N N . HIS A 1 225 ? 2.607 4.129 -9.194 1.00 82.56 225 HIS A N 1
ATOM 1700 C CA . HIS A 1 225 ? 1.429 3.362 -9.562 1.00 82.56 225 HIS A CA 1
ATOM 1701 C C . HIS A 1 225 ? 0.327 3.474 -8.528 1.00 82.56 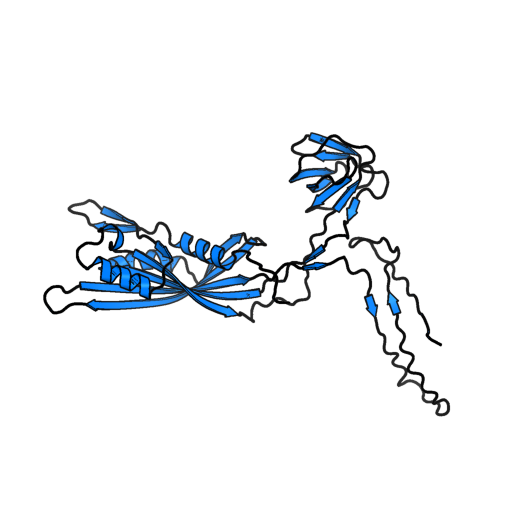225 HIS A C 1
ATOM 1703 O O . HIS A 1 225 ? 0.589 3.726 -7.355 1.00 82.56 225 HIS A O 1
ATOM 1709 N N . ASP A 1 226 ? -0.895 3.242 -8.984 1.00 90.69 226 ASP A N 1
ATOM 1710 C CA . ASP A 1 226 ? -2.078 3.286 -8.143 1.00 90.69 226 ASP A CA 1
ATOM 1711 C C . ASP A 1 226 ? -2.408 1.884 -7.632 1.00 90.69 226 ASP A C 1
ATOM 1713 O O . ASP A 1 226 ? -2.368 0.901 -8.379 1.00 90.69 226 ASP A O 1
ATOM 1717 N N . ILE A 1 227 ? -2.705 1.801 -6.339 1.00 90.50 227 ILE A N 1
ATOM 1718 C CA . ILE A 1 227 ? -3.135 0.591 -5.647 1.00 90.50 227 ILE A CA 1
ATOM 1719 C C . ILE A 1 227 ? -4.585 0.810 -5.219 1.00 90.50 227 ILE A C 1
ATOM 1721 O O . ILE A 1 227 ? -4.840 1.650 -4.351 1.00 90.50 227 ILE A O 1
ATOM 1725 N N . PRO A 1 228 ? -5.545 0.085 -5.812 1.00 93.25 228 PRO A N 1
ATOM 1726 C CA . PRO A 1 228 ? -6.906 0.062 -5.313 1.00 93.25 228 PRO A CA 1
ATOM 1727 C C . PRO A 1 228 ? -6.987 -0.805 -4.054 1.00 93.25 228 PRO A C 1
ATOM 1729 O O . PRO A 1 228 ? -6.405 -1.894 -3.972 1.00 93.25 228 PRO A O 1
ATOM 1732 N N . ILE A 1 229 ? -7.730 -0.294 -3.082 1.00 94.62 229 ILE A N 1
ATOM 1733 C CA . ILE A 1 229 ? -8.023 -0.916 -1.799 1.00 94.62 229 ILE A CA 1
ATOM 1734 C C . ILE A 1 229 ? -9.517 -1.210 -1.779 1.00 94.62 229 ILE A C 1
ATOM 1736 O O . ILE A 1 229 ? -10.330 -0.290 -1.840 1.00 94.62 229 ILE A O 1
ATOM 1740 N N . VAL A 1 230 ? -9.875 -2.486 -1.713 1.00 94.12 230 VAL A N 1
ATOM 1741 C CA . VAL A 1 230 ? -11.263 -2.956 -1.700 1.00 94.12 230 VAL A CA 1
ATOM 1742 C C . VAL A 1 230 ? -11.627 -3.343 -0.275 1.00 94.12 230 VAL A C 1
ATOM 1744 O O . VAL A 1 230 ? -10.868 -4.067 0.367 1.00 94.12 230 VAL A O 1
ATOM 1747 N N . LEU A 1 231 ? -12.773 -2.883 0.222 1.00 94.44 231 LEU A N 1
ATOM 1748 C CA . LEU A 1 231 ? -13.345 -3.409 1.460 1.00 94.44 231 LEU A CA 1
ATOM 1749 C C . LEU A 1 231 ? -14.105 -4.700 1.135 1.00 94.44 231 LEU A C 1
ATOM 1751 O O . LEU A 1 231 ? -15.044 -4.681 0.342 1.00 94.44 231 LEU A O 1
ATOM 1755 N N . THR A 1 232 ? -13.694 -5.810 1.739 1.00 93.12 232 THR A N 1
ATOM 1756 C CA . THR A 1 232 ? -14.288 -7.131 1.503 1.00 93.12 232 THR A CA 1
ATOM 1757 C C . THR A 1 232 ? -15.420 -7.414 2.481 1.00 93.12 232 THR A C 1
ATOM 1759 O O . THR A 1 232 ? -16.482 -7.875 2.076 1.00 93.12 232 THR A O 1
ATOM 1762 N N . ASP A 1 233 ? -15.183 -7.166 3.769 1.00 93.25 233 ASP A N 1
ATOM 1763 C CA . ASP A 1 233 ? -16.110 -7.530 4.839 1.00 93.25 233 ASP A CA 1
ATOM 1764 C C . ASP A 1 233 ? -15.912 -6.653 6.081 1.00 93.25 233 ASP A C 1
ATOM 1766 O O . ASP A 1 233 ? -14.820 -6.125 6.320 1.00 93.25 233 ASP A O 1
ATOM 1770 N N . VAL A 1 234 ? -16.975 -6.532 6.877 1.00 93.50 234 VAL A N 1
ATOM 1771 C CA . VAL A 1 234 ? -16.981 -5.879 8.186 1.00 93.50 234 VAL A CA 1
ATOM 1772 C C . VAL A 1 234 ? -17.715 -6.785 9.166 1.00 93.50 234 VAL A C 1
ATOM 1774 O O . VAL A 1 234 ? -18.910 -7.028 9.020 1.00 93.50 234 VAL A O 1
ATOM 1777 N N . SER A 1 235 ? -17.018 -7.232 10.206 1.00 94.25 235 SER A N 1
ATOM 1778 C CA . SER A 1 235 ? -17.581 -8.076 11.261 1.00 94.25 235 SER A CA 1
ATOM 1779 C C . SER A 1 235 ? -17.393 -7.451 12.640 1.00 94.25 235 SER A C 1
ATOM 1781 O O . SER A 1 235 ? -16.466 -6.674 12.868 1.00 94.25 235 SER A O 1
ATOM 1783 N N . GLN A 1 236 ? -18.280 -7.791 13.572 1.00 92.75 236 GLN A N 1
ATOM 1784 C CA . GLN A 1 236 ? -18.210 -7.367 14.967 1.00 92.75 236 GLN A CA 1
ATOM 1785 C C . GLN A 1 236 ? -18.149 -8.604 15.862 1.00 92.75 236 GLN A C 1
ATOM 1787 O O . GLN A 1 236 ? -18.959 -9.518 15.723 1.00 92.75 236 GLN A O 1
ATOM 1792 N N . GLU A 1 237 ? -17.212 -8.603 16.801 1.00 90.12 237 GLU A N 1
ATOM 1793 C CA . GLU A 1 237 ? -17.115 -9.579 17.878 1.00 90.12 237 GLU A CA 1
ATOM 1794 C C . GLU A 1 237 ? -17.309 -8.863 19.217 1.00 90.12 237 GLU A C 1
ATOM 1796 O O . GLU A 1 237 ? -16.826 -7.747 19.417 1.00 90.12 237 GLU A O 1
ATOM 1801 N N . ASP A 1 238 ? -18.036 -9.505 20.124 1.00 86.69 238 ASP A N 1
ATOM 1802 C CA . ASP A 1 238 ? -18.270 -9.023 21.479 1.00 86.69 238 ASP A CA 1
ATOM 1803 C C . ASP A 1 238 ? -17.690 -10.045 22.451 1.00 86.69 238 ASP A C 1
ATOM 1805 O O . ASP A 1 238 ? -18.178 -11.174 22.541 1.00 86.69 238 ASP A O 1
ATOM 1809 N N . GLN A 1 239 ? -16.606 -9.668 23.121 1.00 78.44 239 GLN A N 1
ATOM 1810 C CA . GLN A 1 239 ? -15.956 -10.508 24.110 1.00 78.44 239 GLN A CA 1
ATOM 1811 C C . GLN A 1 239 ? -16.389 -10.074 25.504 1.00 78.44 239 GLN A C 1
ATOM 1813 O O . GLN A 1 239 ? -16.239 -8.917 25.907 1.00 78.44 239 GLN A O 1
ATOM 1818 N N . TRP A 1 240 ? -16.935 -11.042 26.235 1.00 71.38 240 TRP A N 1
ATOM 1819 C CA . TRP A 1 240 ? -17.382 -10.881 27.608 1.00 71.38 240 TRP A CA 1
ATOM 1820 C C . TRP A 1 240 ? -16.383 -11.542 28.550 1.00 71.38 240 TRP A C 1
ATOM 1822 O O . TRP A 1 240 ? -16.148 -12.748 28.454 1.00 71.38 240 TRP A O 1
ATOM 1832 N N . GLU A 1 241 ? -15.806 -10.768 29.465 1.00 66.75 241 GLU A N 1
ATOM 1833 C CA . GLU A 1 241 ? -14.864 -11.276 30.461 1.00 66.75 241 GLU A CA 1
ATOM 1834 C C . GLU A 1 241 ? -15.306 -10.846 31.872 1.00 66.75 241 GLU A C 1
ATOM 1836 O O . GLU A 1 241 ? -15.462 -9.655 32.151 1.00 66.75 241 GLU A O 1
ATOM 1841 N N . GLY A 1 242 ? -15.528 -11.817 32.772 1.00 60.88 242 GLY A N 1
ATOM 1842 C CA . GLY A 1 242 ? -15.776 -11.564 34.198 1.00 60.88 242 GLY A CA 1
ATOM 1843 C C . GLY A 1 242 ? -16.652 -12.600 34.919 1.00 60.88 242 GLY A C 1
ATOM 1844 O O . GLY A 1 242 ? -17.603 -13.138 34.360 1.00 60.88 242 GLY A O 1
ATOM 1845 N N . ALA A 1 243 ? -16.344 -12.848 36.199 1.00 59.03 243 ALA A N 1
ATOM 1846 C CA . ALA A 1 243 ? -17.208 -13.551 37.149 1.00 59.03 243 ALA A CA 1
ATOM 1847 C C . ALA A 1 243 ? -17.919 -12.514 38.040 1.00 59.03 243 ALA A C 1
ATOM 1849 O O . ALA A 1 243 ? -17.370 -12.071 39.043 1.00 59.03 243 ALA A O 1
ATOM 1850 N N . SER A 1 244 ? -19.116 -12.103 37.618 1.00 57.66 244 SER A N 1
ATOM 1851 C CA . SER A 1 244 ? -20.174 -11.372 38.344 1.00 57.66 244 SER A CA 1
ATOM 1852 C C . SER A 1 244 ? -19.889 -10.026 39.050 1.00 57.66 244 SER A C 1
ATOM 1854 O O . SER A 1 244 ? -20.854 -9.308 39.286 1.00 57.66 244 SER A O 1
ATOM 1856 N N . GLU A 1 245 ? -18.647 -9.633 39.372 1.00 53.34 245 GLU A N 1
ATOM 1857 C CA . GLU A 1 245 ? -18.353 -8.367 40.094 1.00 53.34 245 GLU A CA 1
ATOM 1858 C C . GLU A 1 245 ? -17.427 -7.383 39.344 1.00 53.34 245 GLU A C 1
ATOM 1860 O O . GLU A 1 245 ? -17.380 -6.207 39.689 1.00 53.34 245 GLU A O 1
ATOM 1865 N N . ASN A 1 246 ? -16.739 -7.815 38.280 1.00 55.72 246 ASN A N 1
ATOM 1866 C CA . ASN A 1 246 ? -15.901 -6.968 37.409 1.00 55.72 246 ASN A CA 1
ATOM 1867 C C . ASN A 1 246 ? -16.213 -7.240 35.932 1.00 55.72 246 ASN A C 1
ATOM 1869 O O . ASN A 1 246 ? -15.335 -7.573 35.140 1.00 55.72 246 ASN A O 1
ATOM 1873 N N . GLU A 1 247 ? -17.490 -7.165 35.585 1.00 62.19 247 GLU A N 1
ATOM 1874 C CA . GLU A 1 247 ? -17.985 -7.435 34.241 1.00 62.19 247 GLU A CA 1
ATOM 1875 C C . GLU A 1 247 ? -17.520 -6.341 33.272 1.00 62.19 247 GLU A C 1
ATOM 1877 O O . GLU A 1 247 ? -17.865 -5.166 33.431 1.00 62.19 247 GLU A O 1
ATOM 1882 N N . ARG A 1 248 ? -16.674 -6.701 32.299 1.00 64.62 248 ARG A N 1
ATOM 1883 C CA . ARG A 1 248 ? -16.172 -5.758 31.293 1.00 64.62 248 ARG A CA 1
ATOM 1884 C C . ARG A 1 248 ? -16.403 -6.311 29.896 1.00 64.62 248 ARG A C 1
ATOM 1886 O O . ARG A 1 248 ? -16.076 -7.456 29.592 1.00 64.62 248 ARG A O 1
ATOM 1893 N N . ARG A 1 249 ? -16.986 -5.458 29.057 1.00 74.38 249 ARG A N 1
ATOM 1894 C CA . ARG A 1 249 ? -17.340 -5.751 27.672 1.00 74.38 249 ARG A CA 1
ATOM 1895 C C . ARG A 1 249 ? -16.272 -5.175 26.751 1.00 74.38 249 ARG A C 1
ATOM 1897 O O . ARG A 1 249 ? -16.041 -3.970 26.786 1.00 74.38 249 ARG A O 1
ATOM 1904 N N . LEU A 1 250 ? -15.658 -6.014 25.921 1.00 82.81 250 LEU A N 1
ATOM 1905 C CA . LEU A 1 250 ? -14.727 -5.583 24.882 1.00 82.81 250 LEU A CA 1
ATOM 1906 C C . LEU A 1 250 ? -15.332 -5.876 23.513 1.00 82.81 250 LEU A C 1
ATOM 1908 O O . LEU A 1 250 ? -15.504 -7.032 23.133 1.00 82.81 250 LEU A O 1
ATOM 1912 N N . ILE A 1 251 ? -15.606 -4.823 22.747 1.00 87.88 251 ILE A N 1
ATOM 1913 C CA . ILE A 1 251 ? -16.148 -4.955 21.397 1.00 87.88 251 ILE A CA 1
ATOM 1914 C C . ILE A 1 251 ? -15.024 -4.729 20.396 1.00 87.88 251 ILE A C 1
ATOM 1916 O O . ILE A 1 251 ? -14.321 -3.716 20.454 1.00 87.88 251 ILE A O 1
ATOM 1920 N N . ILE A 1 252 ? -14.874 -5.663 19.459 1.00 91.25 252 ILE A N 1
ATOM 1921 C CA . ILE A 1 252 ? -13.866 -5.602 18.406 1.00 91.25 252 ILE A CA 1
ATOM 1922 C C . ILE A 1 252 ? -14.553 -5.657 17.046 1.00 91.25 252 ILE A C 1
ATOM 1924 O O . ILE A 1 252 ? -15.122 -6.676 16.660 1.00 91.25 252 ILE A O 1
ATOM 1928 N N . TRP A 1 253 ? -14.440 -4.575 16.286 1.00 93.75 253 TRP A N 1
ATOM 1929 C CA . TRP A 1 253 ? -14.815 -4.545 14.877 1.00 93.75 253 TRP A CA 1
ATOM 1930 C C . TRP A 1 253 ? -13.623 -4.950 14.019 1.00 93.75 253 TRP A C 1
ATOM 1932 O O . TRP A 1 253 ? -12.512 -4.483 14.253 1.00 93.75 253 TRP A O 1
ATOM 1942 N N . THR A 1 254 ? -13.842 -5.799 13.021 1.00 94.75 254 THR A N 1
ATOM 1943 C CA . THR A 1 254 ? -12.810 -6.270 12.093 1.00 94.75 254 THR A CA 1
ATOM 1944 C C . THR A 1 254 ? -13.227 -5.928 10.676 1.00 94.75 254 THR A C 1
ATOM 1946 O O . THR A 1 254 ? -14.225 -6.443 10.180 1.00 94.75 254 THR A O 1
ATOM 1949 N N . LEU A 1 255 ? -12.466 -5.049 10.034 1.00 94.69 255 LEU A N 1
ATOM 1950 C CA . LEU A 1 255 ? -12.663 -4.653 8.649 1.00 94.69 255 LEU A CA 1
ATOM 1951 C C . LEU A 1 255 ? -11.581 -5.327 7.806 1.00 94.69 255 LEU A C 1
ATOM 1953 O O . LEU A 1 255 ? -10.387 -5.098 8.020 1.00 94.69 255 LEU A O 1
ATOM 1957 N N . ASN A 1 256 ? -12.002 -6.168 6.867 1.00 95.50 256 ASN A N 1
ATOM 1958 C CA . ASN A 1 256 ? -11.111 -6.898 5.975 1.00 95.50 256 ASN A CA 1
ATOM 1959 C C . ASN A 1 256 ? -10.975 -6.139 4.657 1.00 95.50 256 ASN A C 1
ATOM 1961 O O . ASN A 1 256 ? -11.961 -5.926 3.952 1.00 95.50 256 ASN A O 1
ATOM 1965 N N . PHE A 1 257 ? -9.748 -5.768 4.312 1.00 95.56 257 PHE A N 1
ATOM 1966 C CA . PHE A 1 257 ? -9.412 -5.064 3.084 1.00 95.56 257 PHE A CA 1
ATOM 1967 C C . PHE A 1 257 ? -8.531 -5.926 2.188 1.00 95.56 257 PHE A C 1
ATOM 1969 O O . PHE A 1 257 ? -7.662 -6.652 2.667 1.00 95.56 257 PHE A O 1
ATOM 1976 N N . GLN A 1 258 ? -8.702 -5.777 0.880 1.00 95.00 258 GLN A N 1
ATOM 1977 C CA . GLN A 1 258 ? -7.829 -6.359 -0.125 1.00 95.00 258 GLN A CA 1
ATOM 1978 C C . GLN A 1 258 ? -7.156 -5.259 -0.945 1.00 95.00 258 GLN A C 1
ATOM 1980 O O . GLN A 1 258 ? -7.808 -4.464 -1.622 1.00 95.00 258 GLN A O 1
ATOM 1985 N N . LEU A 1 259 ? -5.828 -5.228 -0.898 1.00 94.62 259 LEU A N 1
ATOM 1986 C CA . LEU A 1 259 ? -4.988 -4.290 -1.628 1.00 94.62 259 LEU A CA 1
ATOM 1987 C C . LEU A 1 259 ? -4.430 -4.972 -2.872 1.00 94.62 259 LEU A C 1
ATOM 1989 O O . LEU A 1 259 ? -3.697 -5.960 -2.784 1.00 94.62 259 LEU A O 1
ATOM 1993 N N . LYS A 1 260 ? -4.705 -4.410 -4.047 1.00 92.44 260 LYS A N 1
ATOM 1994 C CA . LYS A 1 260 ? -4.182 -4.934 -5.316 1.00 92.44 260 LYS A CA 1
ATOM 1995 C C . LYS A 1 260 ? -2.788 -4.357 -5.595 1.00 92.44 260 LYS A C 1
ATOM 1997 O O . LYS A 1 260 ? -2.628 -3.450 -6.408 1.00 92.44 260 LYS A O 1
ATOM 2002 N N . THR A 1 261 ? -1.770 -4.873 -4.910 1.00 89.62 261 THR A N 1
ATOM 2003 C CA . THR A 1 261 ? -0.378 -4.399 -5.017 1.00 89.62 261 THR A CA 1
ATOM 2004 C C . THR A 1 261 ? 0.399 -5.062 -6.167 1.00 89.62 261 THR A C 1
ATOM 2006 O O . THR A 1 261 ? -0.053 -6.033 -6.785 1.00 89.62 261 THR A O 1
ATOM 2009 N N . TYR A 1 262 ? 1.585 -4.528 -6.462 1.00 87.69 262 TYR A N 1
ATOM 2010 C CA . TYR A 1 262 ? 2.535 -5.089 -7.417 1.00 87.69 262 TYR A CA 1
ATOM 2011 C C . TYR A 1 262 ? 3.885 -5.317 -6.745 1.00 87.69 262 TYR A C 1
ATOM 2013 O O . TYR A 1 262 ? 4.399 -4.452 -6.039 1.00 87.69 262 TYR A O 1
ATOM 2021 N N . LEU A 1 263 ? 4.486 -6.474 -7.013 1.00 83.19 263 LEU A N 1
ATOM 2022 C CA . LEU A 1 263 ? 5.856 -6.774 -6.619 1.00 83.19 263 LEU A CA 1
ATOM 2023 C C . LEU A 1 263 ? 6.770 -6.786 -7.841 1.00 83.19 263 LEU A C 1
ATOM 2025 O O . LEU A 1 263 ? 6.368 -7.160 -8.945 1.00 83.19 263 LEU A O 1
ATOM 2029 N N . TYR A 1 264 ? 8.017 -6.387 -7.617 1.00 78.31 264 TYR A N 1
ATOM 2030 C CA . TYR A 1 264 ? 9.054 -6.341 -8.640 1.00 78.31 264 TYR A CA 1
ATOM 2031 C C . TYR A 1 264 ? 10.115 -7.402 -8.352 1.00 78.31 264 TYR A C 1
ATOM 2033 O O . TYR A 1 264 ? 10.494 -7.623 -7.202 1.00 78.31 264 TYR A O 1
ATOM 2041 N N . GLY A 1 265 ? 10.599 -8.053 -9.408 1.00 74.75 265 GLY A N 1
ATOM 2042 C CA . GLY A 1 265 ? 11.797 -8.887 -9.341 1.00 74.75 265 GLY A CA 1
ATOM 2043 C C . GLY A 1 265 ? 13.084 -8.048 -9.377 1.00 74.75 265 GLY A C 1
ATOM 2044 O O . GLY A 1 265 ? 13.032 -6.863 -9.717 1.00 74.75 265 GLY A O 1
ATOM 2045 N N . PRO A 1 266 ? 14.249 -8.652 -9.085 1.00 70.81 266 PRO A N 1
ATOM 2046 C CA . PRO A 1 266 ? 15.542 -7.964 -9.118 1.00 70.81 266 PRO A CA 1
ATOM 2047 C C . PRO A 1 266 ? 15.886 -7.501 -10.534 1.00 70.81 266 PRO A C 1
ATOM 2049 O O . PRO A 1 266 ? 15.882 -8.329 -11.436 1.00 70.81 266 PRO A O 1
ATOM 2052 N N . ALA A 1 267 ? 16.206 -6.224 -10.752 1.00 64.81 267 ALA A N 1
ATOM 2053 C CA . ALA A 1 267 ? 16.528 -5.709 -12.089 1.00 64.81 267 ALA A CA 1
ATOM 2054 C C . ALA A 1 267 ? 17.631 -6.535 -12.785 1.00 64.81 267 ALA A C 1
ATOM 2056 O O . ALA A 1 267 ? 18.578 -6.990 -12.140 1.00 64.81 267 ALA A O 1
ATOM 2057 N N . LYS A 1 268 ? 17.500 -6.745 -14.102 1.00 62.03 268 LYS A N 1
ATOM 2058 C CA . LYS A 1 268 ? 18.549 -7.367 -14.921 1.00 62.03 268 LYS A CA 1
ATOM 2059 C C . LYS A 1 268 ? 19.212 -6.308 -15.784 1.00 62.03 268 LYS A C 1
ATOM 2061 O O . LYS A 1 268 ? 18.539 -5.619 -16.547 1.00 62.03 268 LYS A O 1
ATOM 2066 N N . GLU A 1 269 ? 20.529 -6.236 -15.699 1.00 56.41 269 GLU A N 1
ATOM 2067 C CA . GLU A 1 269 ? 21.344 -5.521 -16.673 1.00 56.41 269 GLU A CA 1
ATOM 2068 C C . GLU A 1 269 ? 21.617 -6.476 -17.839 1.00 56.41 269 GLU A C 1
ATOM 2070 O O . GLU A 1 269 ? 22.023 -7.622 -17.633 1.00 56.41 269 GLU A O 1
ATOM 2075 N N . SER A 1 270 ? 21.339 -6.041 -19.065 1.00 55.06 270 SER A N 1
ATOM 2076 C CA . SER A 1 270 ? 21.775 -6.756 -20.265 1.00 55.06 270 SER A CA 1
ATOM 2077 C C . SER A 1 270 ? 22.304 -5.747 -21.265 1.00 55.06 270 SER A C 1
ATOM 2079 O O . SER A 1 270 ? 21.752 -4.659 -21.420 1.00 55.06 270 SER A O 1
ATOM 2081 N N . VAL A 1 271 ? 23.363 -6.136 -21.967 1.00 53.00 271 VAL A N 1
ATOM 2082 C CA . VAL A 1 271 ? 23.825 -5.412 -23.152 1.00 53.00 271 VAL A CA 1
ATOM 2083 C C . VAL A 1 271 ? 22.715 -5.473 -24.211 1.00 53.00 271 VAL A C 1
ATOM 2085 O O . VAL A 1 271 ? 21.913 -6.418 -24.220 1.00 53.00 271 VAL A O 1
ATOM 2088 N N . VAL A 1 272 ? 22.627 -4.451 -25.065 1.00 56.28 272 VAL A N 1
ATOM 2089 C CA . VAL A 1 272 ? 21.698 -4.420 -26.206 1.00 56.28 272 VAL A CA 1
ATOM 2090 C C . VAL A 1 272 ? 21.925 -5.661 -27.078 1.00 56.28 272 VAL A C 1
ATOM 2092 O O . VAL A 1 272 ? 23.053 -5.937 -27.486 1.00 56.28 272 VAL A O 1
ATOM 2095 N N . VAL A 1 273 ? 20.863 -6.422 -27.353 1.00 53.59 273 VAL A N 1
ATOM 2096 C CA . VAL A 1 273 ? 20.926 -7.599 -28.234 1.00 53.59 273 VAL A CA 1
ATOM 2097 C C . VAL A 1 273 ? 20.872 -7.112 -29.682 1.00 53.59 273 VAL A C 1
ATOM 2099 O O . VAL A 1 273 ? 19.869 -6.529 -30.078 1.00 53.59 273 VAL A O 1
ATOM 2102 N N . ARG A 1 274 ? 21.944 -7.334 -30.452 1.00 57.84 274 ARG A N 1
ATOM 2103 C CA . ARG A 1 274 ? 22.097 -6.837 -31.836 1.00 57.84 274 ARG A CA 1
ATOM 2104 C C . ARG A 1 274 ? 21.879 -7.900 -32.923 1.00 57.84 274 ARG A C 1
ATOM 2106 O O . ARG A 1 274 ? 21.920 -7.566 -34.097 1.00 57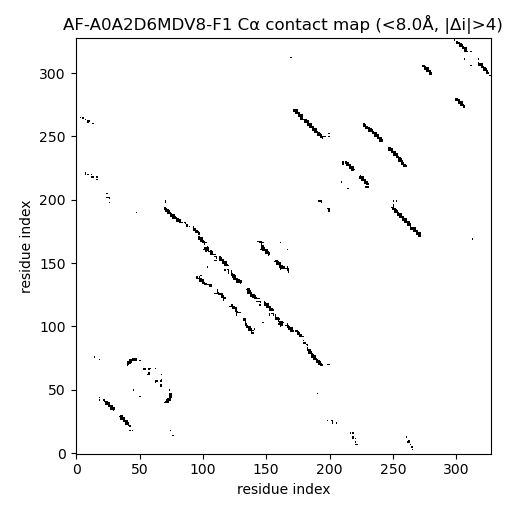.84 274 ARG A O 1
ATOM 2113 N N . GLU A 1 275 ? 21.651 -9.160 -32.557 1.00 52.06 275 GLU A N 1
ATOM 2114 C CA . GLU A 1 275 ? 21.574 -10.276 -33.512 1.00 52.06 275 GLU A CA 1
ATOM 2115 C C . GLU A 1 275 ? 20.224 -10.998 -33.427 1.00 52.06 275 GLU A C 1
ATOM 2117 O O . GLU A 1 275 ? 19.756 -11.340 -32.337 1.00 52.06 275 GLU A O 1
ATOM 2122 N N . ALA A 1 276 ? 19.620 -11.270 -34.587 1.00 47.72 276 ALA A N 1
ATOM 2123 C CA . ALA A 1 276 ? 18.458 -12.143 -34.720 1.00 47.72 276 ALA A CA 1
ATOM 2124 C C . ALA A 1 276 ? 18.855 -13.389 -35.524 1.00 47.72 276 ALA A C 1
ATOM 2126 O O . ALA A 1 276 ? 19.219 -13.304 -36.696 1.00 47.72 276 ALA A O 1
ATOM 2127 N N . ILE A 1 277 ? 18.791 -14.561 -34.888 1.00 51.94 277 ILE A N 1
ATOM 2128 C CA . ILE A 1 277 ? 19.006 -15.843 -35.567 1.00 51.94 277 ILE A CA 1
ATOM 2129 C C . ILE A 1 277 ? 17.642 -16.345 -36.035 1.00 51.94 277 ILE A C 1
ATOM 2131 O O . ILE A 1 277 ? 16.802 -16.716 -35.213 1.00 51.94 277 ILE A O 1
ATOM 2135 N N . THR A 1 278 ? 17.419 -16.380 -37.347 1.00 49.47 278 THR A N 1
ATOM 2136 C CA . THR A 1 278 ? 16.237 -17.009 -37.943 1.00 49.47 278 THR A CA 1
ATOM 2137 C C . THR A 1 278 ? 16.636 -18.363 -38.521 1.00 49.47 278 THR A C 1
ATOM 2139 O O . THR A 1 278 ? 17.522 -18.483 -39.363 1.00 49.47 278 THR A O 1
ATOM 2142 N N . GLN A 1 279 ? 16.007 -19.426 -38.023 1.00 49.44 279 GLN A N 1
ATOM 2143 C CA . GLN A 1 279 ? 16.144 -20.761 -38.599 1.00 49.44 279 GLN A CA 1
ATOM 2144 C C . GLN A 1 279 ? 14.963 -20.985 -39.536 1.00 49.44 279 GLN A C 1
ATOM 2146 O O . GLN A 1 279 ? 13.839 -21.205 -39.082 1.00 49.44 279 GLN A O 1
ATOM 2151 N N . LEU A 1 280 ? 15.203 -20.897 -40.844 1.00 51.94 280 LEU A N 1
ATOM 2152 C CA . LEU A 1 280 ? 14.216 -21.311 -41.831 1.00 51.94 280 LEU A CA 1
ATOM 2153 C C . LEU A 1 280 ? 14.369 -22.810 -42.082 1.00 51.94 280 LEU A C 1
ATOM 2155 O O . LEU A 1 280 ? 15.380 -23.273 -42.604 1.00 51.94 280 LEU A O 1
ATOM 2159 N N . TYR A 1 281 ? 13.329 -23.573 -41.755 1.00 54.53 281 TYR A N 1
ATOM 2160 C CA . TYR A 1 281 ? 13.184 -24.920 -42.291 1.00 54.53 281 TYR A CA 1
ATOM 2161 C C . TYR A 1 281 ? 12.753 -24.793 -43.752 1.00 54.53 281 TYR A C 1
ATOM 2163 O O . TYR A 1 281 ? 11.629 -24.382 -44.045 1.00 54.53 281 TYR A O 1
ATOM 2171 N N . SER A 1 282 ? 13.657 -25.118 -44.676 1.00 51.28 282 SER A N 1
ATOM 2172 C CA . SER A 1 282 ? 13.349 -25.204 -46.103 1.00 51.28 282 SER A CA 1
ATOM 2173 C C . SER A 1 282 ? 12.236 -26.235 -46.325 1.00 51.28 282 SER A C 1
ATOM 2175 O O . SER A 1 282 ? 12.449 -27.447 -46.284 1.00 51.28 282 SER A O 1
ATOM 2177 N N . LYS A 1 283 ? 11.010 -25.752 -46.547 1.00 46.50 283 LYS A N 1
ATOM 2178 C CA . LYS A 1 283 ? 9.861 -26.568 -46.947 1.00 46.50 283 LYS A CA 1
ATOM 2179 C C . LYS A 1 283 ? 9.945 -26.847 -48.452 1.00 46.50 283 LYS A C 1
ATOM 2181 O O . LYS A 1 283 ? 9.137 -26.345 -49.225 1.00 46.50 283 LYS A O 1
ATOM 2186 N N . LYS A 1 284 ? 10.907 -27.669 -48.879 1.00 49.06 284 LYS A N 1
ATOM 2187 C CA . LYS A 1 284 ? 10.850 -28.369 -50.176 1.00 49.06 284 LYS A CA 1
ATOM 2188 C C . LYS A 1 284 ? 10.216 -29.750 -49.994 1.00 49.06 284 LYS A C 1
ATOM 2190 O O . LYS A 1 284 ? 10.848 -30.775 -50.197 1.00 49.06 284 LYS A O 1
ATOM 2195 N N . ILE A 1 285 ? 8.949 -29.779 -49.593 1.00 53.88 285 ILE A N 1
ATOM 2196 C CA . ILE A 1 285 ? 8.087 -30.953 -49.771 1.00 53.88 285 ILE A CA 1
ATOM 2197 C C . ILE A 1 285 ? 6.758 -30.396 -50.295 1.00 53.88 285 ILE A C 1
ATOM 2199 O O . ILE A 1 285 ? 6.165 -29.546 -49.634 1.00 53.88 285 ILE A O 1
ATOM 2203 N N . PHE A 1 286 ? 6.332 -30.848 -51.479 1.00 53.81 286 PHE A N 1
ATOM 2204 C CA . PHE A 1 286 ? 5.135 -30.455 -52.254 1.00 53.81 286 PHE A CA 1
ATOM 2205 C C . PHE A 1 286 ? 5.277 -29.331 -53.304 1.00 53.81 286 PHE A C 1
ATOM 2207 O O . PHE A 1 286 ? 4.505 -28.378 -53.305 1.00 53.81 286 PHE A O 1
ATOM 2214 N N . SER A 1 287 ? 6.160 -29.509 -54.292 1.00 49.44 287 SER A N 1
ATOM 2215 C CA . SER A 1 287 ? 5.794 -29.226 -55.695 1.00 49.44 287 SER A CA 1
ATOM 2216 C C . SER A 1 287 ? 6.700 -30.009 -56.653 1.00 49.44 287 SER A C 1
ATOM 2218 O O . SER A 1 287 ? 7.853 -29.636 -56.844 1.00 49.44 287 SER A O 1
ATOM 2220 N N . GLY A 1 288 ? 6.165 -31.080 -57.245 1.00 49.62 288 GLY A N 1
ATOM 2221 C CA . GLY A 1 288 ? 6.825 -31.856 -58.303 1.00 49.62 288 GLY A CA 1
ATOM 2222 C C . GLY A 1 288 ? 7.830 -32.880 -57.778 1.00 49.62 288 GLY A C 1
ATOM 2223 O O . GLY A 1 288 ? 9.000 -32.570 -57.591 1.00 49.62 288 GLY A O 1
ATOM 2224 N N . LEU A 1 289 ? 7.355 -34.100 -57.531 1.00 45.28 289 LEU A N 1
ATOM 2225 C CA . LEU A 1 289 ? 8.205 -35.274 -57.354 1.00 45.28 289 LEU A CA 1
ATOM 2226 C C . LEU A 1 289 ? 8.659 -35.742 -58.744 1.00 45.28 289 LEU A C 1
ATOM 2228 O O . LEU A 1 289 ? 7.808 -36.156 -59.526 1.00 45.28 289 LEU A O 1
ATOM 2232 N N . ASP A 1 290 ? 9.965 -35.695 -59.014 1.00 55.44 290 ASP A N 1
ATOM 2233 C CA . ASP A 1 290 ? 10.631 -36.590 -59.967 1.00 55.44 290 ASP A CA 1
ATOM 2234 C C . ASP A 1 290 ? 11.562 -37.515 -59.159 1.00 55.44 290 ASP A C 1
ATOM 2236 O O . ASP A 1 290 ? 12.395 -37.070 -58.367 1.00 55.44 290 ASP A O 1
ATOM 2240 N N . ASP A 1 291 ? 11.364 -38.821 -59.326 1.00 54.38 291 ASP A N 1
ATOM 2241 C CA . ASP A 1 291 ? 11.643 -39.884 -58.345 1.00 54.38 291 ASP A CA 1
ATOM 2242 C C . ASP A 1 291 ? 13.089 -40.447 -58.352 1.00 54.38 291 ASP A C 1
ATOM 2244 O O . ASP A 1 291 ? 13.313 -41.598 -57.982 1.00 54.38 291 ASP A O 1
ATOM 2248 N N . THR A 1 292 ? 14.113 -39.689 -58.775 1.00 55.12 292 THR A N 1
ATOM 2249 C CA . THR A 1 292 ? 15.476 -40.257 -58.978 1.00 55.12 292 THR A CA 1
ATOM 2250 C C . THR A 1 292 ? 16.658 -39.494 -58.367 1.00 55.12 292 THR A C 1
ATOM 2252 O O . THR A 1 292 ? 17.798 -39.701 -58.782 1.00 55.12 292 THR A O 1
ATOM 2255 N N . GLN A 1 293 ? 16.450 -38.645 -57.359 1.00 47.84 293 GLN A N 1
ATOM 2256 C CA . GLN A 1 293 ? 17.550 -37.994 -56.621 1.00 47.84 293 GLN A CA 1
ATOM 2257 C C . GLN A 1 293 ? 17.246 -37.929 -55.113 1.00 47.84 293 GLN A C 1
ATOM 2259 O O . GLN A 1 293 ? 17.100 -36.860 -54.528 1.00 47.84 293 GLN A O 1
ATOM 2264 N N . ILE A 1 294 ? 17.154 -39.094 -54.464 1.00 47.22 294 ILE A N 1
ATOM 2265 C CA . ILE A 1 294 ? 17.242 -39.194 -53.000 1.00 47.22 294 ILE A CA 1
ATOM 2266 C C . ILE A 1 294 ? 18.731 -39.167 -52.632 1.00 47.22 294 ILE A C 1
ATOM 2268 O O . ILE A 1 294 ? 19.351 -40.200 -52.397 1.00 47.22 294 ILE A O 1
ATOM 2272 N N . ALA A 1 295 ? 19.315 -37.972 -52.612 1.00 40.09 295 ALA A N 1
ATOM 2273 C CA . ALA A 1 295 ? 20.480 -37.688 -51.787 1.00 40.09 295 ALA A CA 1
ATOM 2274 C C . ALA A 1 295 ? 19.983 -36.778 -50.664 1.00 40.09 295 ALA A C 1
ATOM 2276 O O . ALA A 1 295 ? 19.661 -35.610 -50.871 1.00 40.09 295 ALA A O 1
ATOM 2277 N N . MET A 1 296 ? 19.795 -37.378 -49.491 1.00 45.31 296 MET A N 1
ATOM 2278 C CA . MET A 1 296 ? 19.403 -36.664 -48.290 1.00 45.31 296 MET A CA 1
ATOM 2279 C C . MET A 1 296 ? 20.546 -35.751 -47.861 1.00 45.31 296 MET A C 1
ATOM 2281 O O . MET A 1 296 ? 21.533 -36.220 -47.305 1.00 45.31 296 MET A O 1
ATOM 2285 N N . GLU A 1 297 ? 20.372 -34.454 -48.058 1.00 45.78 297 GLU A N 1
ATOM 2286 C CA . GLU A 1 297 ? 21.112 -33.452 -47.312 1.00 45.78 297 GLU A CA 1
ATOM 2287 C C . GLU A 1 297 ? 20.103 -32.477 -46.716 1.00 45.78 297 GLU A C 1
ATOM 2289 O O . GLU A 1 297 ? 19.541 -31.609 -47.385 1.00 45.78 297 GLU A O 1
ATOM 2294 N N . THR A 1 298 ? 19.806 -32.679 -45.433 1.00 47.03 298 THR A N 1
ATOM 2295 C CA . THR A 1 298 ? 19.088 -31.695 -44.628 1.00 47.03 298 THR A CA 1
ATOM 2296 C C . THR A 1 298 ? 20.028 -30.508 -44.430 1.00 47.03 298 THR A C 1
ATOM 2298 O O . THR A 1 298 ? 20.719 -30.414 -43.417 1.00 47.03 298 THR A O 1
ATOM 2301 N N . ALA A 1 299 ? 20.089 -29.618 -45.421 1.00 47.47 299 ALA A N 1
ATOM 2302 C CA . ALA A 1 299 ? 20.823 -28.368 -45.319 1.00 47.47 299 ALA A CA 1
ATOM 2303 C C . ALA A 1 299 ? 20.110 -27.465 -44.299 1.00 47.47 299 ALA A C 1
ATOM 2305 O O . ALA A 1 299 ? 19.098 -26.823 -44.587 1.00 47.47 299 ALA A O 1
ATOM 2306 N N . ASN A 1 300 ? 20.618 -27.454 -43.066 1.00 44.75 300 ASN A N 1
ATOM 2307 C CA . ASN A 1 300 ? 20.224 -26.485 -42.051 1.00 44.75 300 ASN A CA 1
ATOM 2308 C C . ASN A 1 300 ? 20.844 -25.130 -42.417 1.00 44.75 300 ASN A C 1
ATOM 2310 O O . ASN A 1 300 ? 21.978 -24.848 -42.033 1.00 44.75 300 ASN A O 1
ATOM 2314 N N . ILE A 1 301 ? 20.107 -24.288 -43.141 1.00 49.53 301 ILE A N 1
ATOM 2315 C CA . ILE A 1 301 ? 20.542 -22.920 -43.443 1.00 49.53 301 ILE A CA 1
ATOM 2316 C C . ILE A 1 301 ? 20.414 -22.089 -42.160 1.00 49.53 301 ILE A C 1
ATOM 2318 O O . ILE A 1 301 ? 19.318 -21.893 -41.629 1.00 49.53 301 ILE A O 1
ATOM 2322 N N . ARG A 1 302 ? 21.548 -21.625 -41.625 1.00 44.53 302 ARG A N 1
ATOM 2323 C CA . ARG A 1 302 ? 21.589 -20.635 -40.541 1.00 44.53 302 ARG A CA 1
ATOM 2324 C C . ARG A 1 302 ? 21.782 -19.261 -41.167 1.00 44.53 302 ARG A C 1
ATOM 2326 O O . ARG A 1 302 ? 22.892 -18.936 -41.573 1.00 44.53 302 ARG A O 1
ATOM 2333 N N . THR A 1 303 ? 20.728 -18.455 -41.210 1.00 49.22 303 THR A N 1
ATOM 2334 C CA . THR A 1 303 ? 20.844 -17.049 -41.606 1.00 49.22 303 THR A CA 1
ATOM 2335 C C . THR A 1 303 ? 21.106 -16.223 -40.351 1.00 49.22 303 THR A C 1
ATOM 2337 O O . THR A 1 303 ? 20.288 -16.196 -39.428 1.00 49.22 303 THR A O 1
ATOM 2340 N N . VAL A 1 304 ? 22.272 -15.583 -40.285 1.00 50.75 304 VAL A N 1
ATOM 2341 C CA . VAL A 1 304 ? 22.581 -14.592 -39.248 1.00 50.75 304 VAL A CA 1
ATOM 2342 C C . VAL A 1 304 ? 22.245 -13.230 -39.837 1.00 50.75 304 VAL A C 1
ATOM 2344 O O . VAL A 1 304 ? 22.850 -12.822 -40.826 1.00 50.75 304 VAL A O 1
ATOM 2347 N N . GLN A 1 305 ? 21.255 -12.552 -39.262 1.00 50.12 305 GLN A N 1
ATOM 2348 C CA . GLN A 1 305 ? 20.922 -11.184 -39.643 1.00 50.12 305 GLN A CA 1
ATOM 2349 C C . GLN A 1 305 ? 21.580 -10.230 -38.645 1.00 50.12 305 GLN A C 1
ATOM 2351 O O . GLN A 1 305 ? 21.274 -10.253 -37.449 1.00 50.12 305 GLN A O 1
ATOM 2356 N N . VAL A 1 306 ? 22.505 -9.418 -39.155 1.00 57.06 306 VAL A N 1
ATOM 2357 C CA . VAL A 1 306 ? 23.156 -8.323 -38.429 1.00 57.06 306 VAL A CA 1
ATOM 2358 C C . VAL A 1 306 ? 22.647 -7.010 -39.039 1.00 57.06 306 VAL A C 1
ATOM 2360 O O . VAL A 1 306 ? 22.544 -6.927 -40.266 1.00 57.06 306 VAL A O 1
ATOM 2363 N N . PRO A 1 307 ? 22.289 -5.997 -38.233 1.00 50.75 307 PRO A N 1
ATOM 2364 C CA . PRO A 1 307 ? 21.929 -4.680 -38.749 1.00 50.75 307 PRO A CA 1
ATOM 2365 C C . PRO A 1 307 ? 23.117 -4.031 -39.477 1.00 50.75 307 PRO A C 1
ATOM 2367 O O . PRO A 1 307 ? 24.248 -4.078 -38.990 1.00 50.75 307 PRO A O 1
ATOM 2370 N N . ASP A 1 308 ? 22.850 -3.426 -40.636 1.00 50.03 308 ASP A N 1
ATOM 2371 C CA . ASP A 1 308 ? 23.815 -2.649 -41.421 1.00 50.03 308 ASP A CA 1
ATOM 2372 C C . ASP A 1 308 ? 23.430 -1.158 -41.350 1.00 50.03 308 ASP A C 1
ATOM 2374 O O . ASP A 1 308 ? 22.307 -0.821 -41.747 1.00 50.03 308 ASP A O 1
ATOM 2378 N N . PRO A 1 309 ? 24.289 -0.264 -40.816 1.00 50.72 309 PRO A N 1
ATOM 2379 C CA . PRO A 1 309 ? 25.665 -0.491 -40.353 1.00 50.72 309 PRO A CA 1
ATOM 2380 C C . PRO A 1 309 ? 25.763 -1.211 -38.998 1.00 50.72 309 PRO A C 1
ATOM 2382 O O . PRO A 1 309 ? 24.896 -1.087 -38.139 1.00 50.72 309 PRO A O 1
ATOM 2385 N N . THR A 1 310 ? 26.889 -1.886 -38.735 1.00 54.81 310 THR A N 1
ATOM 2386 C CA . THR A 1 310 ? 27.157 -2.598 -37.461 1.00 54.81 310 THR A CA 1
ATOM 2387 C C . THR A 1 310 ? 27.168 -1.688 -36.223 1.00 54.81 310 THR A C 1
ATOM 2389 O O . THR A 1 310 ? 27.132 -2.165 -35.086 1.00 54.81 310 THR A O 1
ATOM 2392 N N . THR A 1 311 ? 27.235 -0.371 -36.434 1.00 53.12 311 THR A N 1
ATOM 2393 C CA . THR A 1 311 ? 27.148 0.677 -35.409 1.00 53.12 311 THR A CA 1
ATOM 2394 C C . THR A 1 311 ? 25.727 1.174 -35.162 1.00 53.12 311 THR A C 1
ATOM 2396 O O . THR A 1 311 ? 25.564 2.037 -34.307 1.00 53.12 311 THR A O 1
ATOM 2399 N N . ALA A 1 312 ? 24.724 0.652 -35.872 1.00 52.94 312 ALA A N 1
ATOM 2400 C CA . ALA A 1 312 ? 23.357 1.150 -35.803 1.00 52.94 312 ALA A CA 1
ATOM 2401 C C . ALA A 1 312 ? 22.796 1.089 -34.372 1.00 52.94 312 ALA A C 1
ATOM 2403 O O . ALA A 1 312 ? 23.073 0.152 -33.604 1.00 52.94 312 ALA A O 1
ATOM 2404 N N . ASP A 1 313 ? 22.053 2.132 -34.022 1.00 54.62 313 ASP A N 1
ATOM 2405 C CA . ASP A 1 313 ? 21.414 2.356 -32.729 1.00 54.62 313 ASP A CA 1
ATOM 2406 C C . ASP A 1 313 ? 19.912 2.039 -32.791 1.00 54.62 313 ASP A C 1
ATOM 2408 O O . ASP A 1 313 ? 19.356 1.929 -33.878 1.00 54.62 313 ASP A O 1
ATOM 2412 N N . ALA A 1 314 ? 19.245 1.860 -31.644 1.00 51.75 314 ALA A N 1
ATOM 2413 C CA . ALA A 1 314 ? 17.836 1.473 -31.488 1.00 51.75 314 ALA A CA 1
ATOM 2414 C C . ALA A 1 314 ? 16.831 2.355 -32.260 1.00 51.75 314 ALA A C 1
ATOM 2416 O O . ALA A 1 314 ? 15.733 1.886 -32.562 1.00 51.75 314 ALA A O 1
ATOM 2417 N N . ASP A 1 315 ? 17.217 3.593 -32.578 1.00 49.06 315 ASP A N 1
ATOM 2418 C CA . ASP A 1 315 ? 16.390 4.587 -33.271 1.00 49.06 315 ASP A CA 1
ATOM 2419 C C . ASP A 1 315 ? 16.707 4.710 -34.782 1.00 49.06 315 ASP A C 1
ATOM 2421 O O . ASP A 1 315 ? 16.018 5.448 -35.492 1.00 49.06 315 ASP A O 1
ATOM 2425 N N . ASP A 1 316 ? 17.708 3.988 -35.302 1.00 55.28 316 ASP A N 1
ATOM 2426 C CA . ASP A 1 316 ? 18.107 4.058 -36.713 1.00 55.28 316 ASP A CA 1
ATOM 2427 C C . ASP A 1 316 ? 17.193 3.222 -37.625 1.00 55.28 316 ASP A C 1
ATOM 2429 O O . ASP A 1 316 ? 16.742 2.124 -37.290 1.00 55.28 316 ASP A O 1
ATOM 2433 N N . SER A 1 317 ? 16.951 3.707 -38.847 1.00 49.38 317 SER A N 1
ATOM 2434 C CA . SER A 1 317 ? 16.289 2.916 -39.887 1.00 49.38 317 SER A CA 1
ATOM 2435 C C . SER A 1 317 ? 17.244 1.839 -40.412 1.00 49.38 317 SER A C 1
ATOM 2437 O O . SER A 1 317 ? 18.158 2.142 -41.179 1.00 49.38 317 SER A O 1
ATOM 2439 N N . TYR A 1 318 ? 17.037 0.586 -40.012 1.00 53.69 318 TYR A N 1
ATOM 2440 C CA . TYR A 1 318 ? 17.894 -0.528 -40.421 1.00 53.69 318 TYR A CA 1
ATOM 2441 C C . TYR A 1 318 ? 17.600 -1.021 -41.840 1.00 53.69 318 TYR A C 1
ATOM 2443 O O . TYR A 1 318 ? 16.444 -1.223 -42.221 1.00 53.69 318 TYR A O 1
ATOM 2451 N N . THR A 1 319 ? 18.660 -1.343 -42.578 1.00 48.12 319 THR A N 1
ATOM 2452 C CA . THR A 1 319 ? 18.610 -2.273 -43.712 1.00 48.12 319 THR A CA 1
ATOM 2453 C C . THR A 1 319 ? 19.201 -3.615 -43.282 1.00 48.12 319 THR A C 1
ATOM 2455 O O . THR A 1 319 ? 20.185 -3.660 -42.545 1.00 48.12 319 THR A O 1
ATOM 2458 N N . VAL A 1 320 ? 18.574 -4.720 -43.689 1.00 49.16 320 VAL A N 1
ATOM 2459 C CA . VAL A 1 320 ? 19.018 -6.074 -43.326 1.00 49.16 320 VAL A CA 1
ATOM 2460 C C . VAL A 1 320 ? 20.009 -6.566 -44.375 1.00 49.16 320 VAL A C 1
ATOM 2462 O O . VAL A 1 320 ? 19.628 -6.754 -45.530 1.00 49.16 320 VAL A O 1
ATOM 2465 N N . THR A 1 321 ? 21.254 -6.811 -43.969 1.00 49.44 321 THR A N 1
ATOM 2466 C CA . THR A 1 321 ? 22.250 -7.473 -44.818 1.00 49.44 321 THR A CA 1
ATOM 2467 C C . THR A 1 321 ? 22.261 -8.962 -44.480 1.00 49.44 321 THR A C 1
ATOM 2469 O O . THR A 1 321 ? 22.642 -9.373 -43.383 1.00 49.44 321 THR A O 1
ATOM 2472 N N . GLU A 1 322 ? 21.784 -9.789 -45.409 1.00 52.12 322 GLU A N 1
ATOM 2473 C CA . GLU A 1 322 ? 21.754 -11.244 -45.252 1.00 52.12 322 GLU A CA 1
ATOM 2474 C C . GLU A 1 322 ? 23.098 -11.843 -45.676 1.00 52.12 322 GLU A C 1
ATOM 2476 O O . GLU A 1 322 ? 23.522 -11.693 -46.819 1.00 52.12 322 GLU A O 1
ATOM 2481 N N . THR A 1 323 ? 23.774 -12.544 -44.762 1.00 52.53 323 THR A N 1
ATOM 2482 C CA . THR A 1 323 ? 24.930 -13.382 -45.107 1.00 52.53 323 THR A CA 1
ATOM 2483 C C . THR A 1 323 ? 24.523 -14.844 -44.973 1.00 52.53 323 THR A C 1
ATOM 2485 O O . THR A 1 323 ? 24.239 -15.319 -43.872 1.00 52.53 323 THR A O 1
ATOM 2488 N N . GLN A 1 324 ? 24.460 -15.551 -46.103 1.00 47.06 324 GLN A N 1
ATOM 2489 C CA . GLN A 1 324 ? 24.209 -16.988 -46.153 1.00 47.06 324 GLN A CA 1
ATOM 2490 C C . GLN A 1 324 ? 25.552 -17.723 -46.176 1.00 47.06 324 GLN A C 1
ATOM 2492 O O . GLN A 1 324 ? 26.326 -17.576 -47.120 1.00 47.06 324 GLN A O 1
ATOM 2497 N N . THR A 1 325 ? 25.825 -18.520 -45.144 1.00 46.59 325 THR A N 1
ATOM 2498 C CA . THR A 1 325 ? 26.944 -19.468 -45.154 1.00 46.59 325 THR A CA 1
ATOM 2499 C C . THR A 1 325 ? 26.378 -20.854 -45.409 1.00 46.59 325 THR A C 1
ATOM 2501 O O . THR A 1 325 ? 25.764 -21.448 -44.521 1.00 46.59 325 THR A O 1
ATOM 2504 N N . ASP A 1 326 ? 26.580 -21.359 -46.621 1.00 38.50 326 ASP A N 1
ATOM 2505 C CA . ASP A 1 326 ? 26.332 -22.762 -46.926 1.00 38.50 326 ASP A CA 1
ATOM 2506 C C . ASP A 1 326 ? 27.501 -23.579 -46.364 1.00 38.50 326 ASP A C 1
ATOM 2508 O O . ASP A 1 326 ? 28.654 -23.403 -46.763 1.00 38.50 326 ASP A O 1
ATOM 2512 N N . ASN A 1 327 ? 27.215 -24.456 -45.404 1.00 45.81 327 ASN A N 1
ATOM 2513 C CA . ASN A 1 327 ? 28.146 -25.529 -45.084 1.00 45.81 327 ASN A CA 1
ATOM 2514 C C . ASN A 1 327 ? 28.030 -26.555 -46.216 1.00 45.81 327 ASN A C 1
ATOM 2516 O O . ASN A 1 327 ? 27.008 -27.232 -46.299 1.00 45.81 327 ASN A O 1
ATOM 2520 N N . ILE A 1 328 ? 29.047 -26.602 -47.081 1.00 38.41 328 ILE A N 1
ATOM 2521 C CA . ILE A 1 328 ? 29.300 -27.720 -48.004 1.00 38.41 328 ILE A CA 1
ATOM 2522 C C . ILE A 1 328 ? 29.851 -28.902 -47.201 1.00 38.41 328 ILE A C 1
ATOM 2524 O O . ILE A 1 328 ? 30.662 -28.645 -46.276 1.00 38.41 328 ILE A O 1
#

Secondary structure (DSSP, 8-state):
---S-----HHHHHHHHHHHHTTT-EEEEE-STTPEEEEE--EEE--HHHHHHHHHHHTSTTS-TTTT-SSEEEEEEEEEEE-GGG---TT---EEEEEEEEBSS-PSPPPTTPEEEETTT--EEEEEEEEETTEEEEES-SSPPPTTPEEEETTT--EEEBPSSS-EEEEEEEEEEPPPPEEEEEEEEEEEEESSHHHHHHHHHHHGGG-SSEEEEEEESSSEEEEEEEEEEEEEEEEEE-SSSS-EEEEEEEEEEEEEEEE-PPPEEE-----EEEE------SS---SS---------EEEEEEESTT--TTS-PEEEEEE----

Foldseek 3Di:
DPDDDDCLCQVVLVVVLVQVVLAFDWDWDDDPDRDIDIHGAEEEADDPVVLVVQLVVCPPPDDPPVSNDDFYKYKYWDDKAFDPVPDDDQPDWDWWWKKKFFFPDQWPDADQQFWKAWPPVRWIWGWHAAPDSGMTITTPIPDFHDAQTWIATPPVRIITTTHNPPRIATPLPWIKTWGDWGKMKIKMKMKTKHQDVVRVVSSVVVPPVCPPAWHWDWTPTVHTDIKTKGWDDKDKDWDWDDDPPDTGIMIMIIIMIIITGTDTDDIDIDGDDFKDWDWDQPPPDDDDDDDPDPPDDRFRWTWIWGWPPNSDDPPDDTDTDTDTDGDD

Mean predicted aligned error: 17.71 Å

Nearest PDB structures (foldseek):
  4hud-assembly1_A  TM=7.999E-01  e=3.852E-10  Tequatrovirus T4
  4huh-assembly1_F  TM=8.021E-01  e=3.852E-10  Tequatrovirus T4
  4huh-assembly1_C  TM=8.053E-01  e=4.948E-10  Tequatrovirus T4
  4huh-assembly1_D  TM=8.060E-01  e=5.202E-10  Tequatrovirus T4
  6tba-assembly1_5A  TM=3.200E-01  e=5.795E-01  Rhodobacter capsulatus SB 1003

Radius of gyration: 32.43 Å; Cα contacts (8 Å, |Δi|>4): 624; chains: 1; bounding box: 59×69×100 Å